Protein AF-A0A957L1N9-F1 (afdb_monomer_lite)

Sequence (259 aa):
LPPRDGYGEALKAVKEQLRRIPNSGIGYGLNRYLGDKQAESEPDILFNYLGQFERTLPQSNLFQLDRPLQAGYGHENGRTHALEINAYVLGGALQLEWLFNPDQLPVEQIARLADRFQAELVGLIDHCLQKEGREFTPSDFDLAGLSETEFARVAALLGPAGLANTSDIYPLTPTQAGILYHTLRTPDSEIYFEQISCAFSGDLQLDKLKLAWQRLADRHPLLRTRFLWSQLETPLQIVQRALDFPWEELDWRDRPVTE

Foldseek 3Di:
DPPPPDLVVVVLVVVVVQLVQPPSVPVVCCCPPVHPDPDDDDAQEAEEEPEECVVPDDDDPVDDDPDPDDDDDDPPDDDPHQWYWYWYDDPNDIDIDIDHDCVVPPPVVVVVVVVVVVVVVVSSVVVVVPDPDDDDAVSQAVQQVDDRVQVVVVCVVLDPVRVVQFNYKHFDDPVRVVVVVVCVVCVVDCVVPDDDDDDDDDDDPVVVVLVVVQVVCQVDQVQQWDWDDPPHPTIMITRTNHDNRDDDDDDCPPPDPDD

Structure (mmCIF, N/CA/C/O backbone):
data_AF-A0A957L1N9-F1
#
_entry.id   AF-A0A957L1N9-F1
#
loop_
_atom_site.group_PDB
_atom_site.id
_atom_site.type_symbol
_atom_site.label_atom_id
_atom_site.label_alt_id
_atom_site.label_comp_id
_atom_site.label_asym_id
_atom_site.label_entity_id
_atom_site.label_seq_id
_atom_site.pdbx_PDB_ins_code
_atom_site.Cartn_x
_atom_site.Cartn_y
_atom_site.Cartn_z
_atom_site.occupancy
_atom_site.B_iso_or_equiv
_atom_site.auth_seq_id
_atom_site.auth_comp_id
_atom_site.auth_asym_id
_atom_site.auth_atom_id
_atom_site.pdbx_PDB_model_num
ATOM 1 N N . LEU A 1 1 ? -11.537 11.218 13.914 1.00 41.44 1 LEU A N 1
ATOM 2 C CA . LEU A 1 1 ? -11.449 11.800 12.557 1.00 41.44 1 LEU A CA 1
ATOM 3 C C . LEU A 1 1 ? -12.867 11.966 12.010 1.00 41.44 1 LEU A C 1
ATOM 5 O O . LEU A 1 1 ? -13.478 10.955 11.698 1.00 41.44 1 LEU A O 1
ATOM 9 N N . PRO A 1 2 ? -13.450 13.176 11.972 1.00 40.19 2 PRO A N 1
ATOM 10 C CA . PRO A 1 2 ? -14.573 13.446 11.079 1.00 40.19 2 PRO A CA 1
ATOM 11 C C . PRO A 1 2 ? -14.053 13.591 9.633 1.00 40.19 2 PRO A C 1
ATOM 13 O O . PRO A 1 2 ? -12.891 13.971 9.460 1.00 40.19 2 PRO A O 1
ATOM 16 N N . PRO A 1 3 ? -14.874 13.338 8.599 1.00 48.53 3 PRO A N 1
ATOM 17 C CA . PRO A 1 3 ? -14.486 13.514 7.204 1.00 48.53 3 PRO A CA 1
ATOM 18 C C . PRO A 1 3 ? -14.488 15.013 6.876 1.00 48.53 3 PRO A C 1
ATOM 20 O O . PRO A 1 3 ? -15.438 15.527 6.297 1.00 48.53 3 PRO A O 1
ATOM 23 N N . ARG A 1 4 ? -13.457 15.759 7.290 1.00 55.41 4 ARG A N 1
ATOM 24 C CA . ARG A 1 4 ? -13.268 17.132 6.782 1.00 55.41 4 ARG A CA 1
ATOM 25 C C . ARG A 1 4 ? -12.791 17.132 5.327 1.00 55.41 4 ARG A C 1
ATOM 27 O O . ARG A 1 4 ? -13.132 18.054 4.598 1.00 55.41 4 ARG A O 1
ATOM 34 N N . ASP A 1 5 ? -12.148 16.042 4.904 1.00 65.25 5 ASP A N 1
ATOM 35 C CA . ASP A 1 5 ? -11.514 15.904 3.587 1.00 65.25 5 ASP A CA 1
ATOM 36 C C . ASP A 1 5 ? -12.120 14.763 2.728 1.00 65.25 5 ASP A C 1
ATOM 38 O O . ASP A 1 5 ? -11.608 14.429 1.663 1.00 65.25 5 ASP A O 1
ATOM 42 N N . GLY A 1 6 ? -13.239 14.162 3.167 1.00 86.75 6 GLY A N 1
ATOM 43 C CA . GLY A 1 6 ? -13.940 13.069 2.467 1.00 86.75 6 GLY A CA 1
ATOM 44 C C . GLY A 1 6 ? -13.428 11.650 2.780 1.00 86.75 6 GLY A C 1
ATOM 45 O O . GLY A 1 6 ? -12.391 11.467 3.420 1.00 86.75 6 GLY A O 1
ATOM 46 N N . TYR A 1 7 ? -14.172 10.620 2.346 1.00 90.44 7 TYR A N 1
ATOM 47 C CA . TYR A 1 7 ? -13.860 9.209 2.648 1.00 90.44 7 TYR A CA 1
ATOM 48 C C . TYR A 1 7 ? -12.495 8.757 2.112 1.00 90.44 7 TYR A C 1
ATOM 50 O O . TYR A 1 7 ? -11.777 8.038 2.804 1.00 90.44 7 TYR A O 1
ATOM 58 N N . GLY A 1 8 ? -12.111 9.206 0.914 1.00 90.44 8 GLY A N 1
ATOM 59 C CA . GLY A 1 8 ? -10.845 8.823 0.285 1.00 90.44 8 GLY A CA 1
ATOM 60 C C . GLY A 1 8 ? -9.616 9.286 1.070 1.00 90.44 8 GLY A C 1
ATOM 61 O O . GLY A 1 8 ? -8.715 8.489 1.326 1.00 90.44 8 GLY A O 1
ATOM 62 N N . GLU A 1 9 ? -9.586 10.548 1.503 1.00 88.62 9 GLU A N 1
ATOM 63 C CA . GLU A 1 9 ? -8.479 11.072 2.314 1.00 88.62 9 GLU A CA 1
ATOM 64 C C . GLU A 1 9 ? -8.440 10.431 3.701 1.00 88.62 9 GLU A C 1
ATOM 66 O O . GLU A 1 9 ? -7.372 10.041 4.170 1.00 88.62 9 GLU A O 1
ATOM 71 N N . ALA A 1 10 ? -9.602 10.224 4.331 1.00 90.62 10 ALA A N 1
ATOM 72 C CA . ALA A 1 10 ? -9.674 9.555 5.626 1.00 90.62 10 ALA A CA 1
ATOM 73 C C . ALA A 1 10 ? -9.127 8.116 5.559 1.00 90.62 10 ALA A C 1
ATOM 75 O O . ALA A 1 10 ? -8.360 7.704 6.430 1.00 90.62 10 ALA A O 1
ATOM 76 N N . LEU A 1 11 ? -9.471 7.369 4.505 1.00 91.75 11 LEU A N 1
ATOM 77 C CA . LEU A 1 11 ? -8.960 6.018 4.267 1.00 91.75 11 LEU A CA 1
ATOM 78 C C . LEU A 1 11 ? -7.444 5.996 4.084 1.00 91.75 11 LEU A C 1
ATOM 80 O O . LEU A 1 11 ? -6.770 5.174 4.705 1.00 91.75 11 LEU A O 1
ATOM 84 N N . LYS A 1 12 ? -6.899 6.904 3.266 1.00 91.38 12 LYS A N 1
ATOM 85 C CA . LYS A 1 12 ? -5.450 7.016 3.056 1.00 91.38 12 LYS A CA 1
ATOM 86 C C . LYS A 1 12 ? -4.732 7.377 4.354 1.00 91.38 12 LYS A C 1
ATOM 88 O O . LYS A 1 12 ? -3.777 6.697 4.717 1.00 91.38 12 LYS A O 1
ATOM 93 N N . ALA A 1 13 ? -5.235 8.360 5.098 1.00 90.75 13 ALA A N 1
ATOM 94 C CA . ALA A 1 13 ? -4.653 8.774 6.371 1.00 90.75 13 ALA A CA 1
ATOM 95 C C . ALA A 1 13 ? -4.641 7.635 7.406 1.00 90.75 13 ALA A C 1
ATOM 97 O O . ALA A 1 13 ? -3.612 7.386 8.033 1.00 90.75 13 ALA A O 1
ATOM 98 N N . VAL A 1 14 ? -5.750 6.898 7.556 1.00 93.00 14 VAL A N 1
ATOM 99 C CA . VAL A 1 14 ? -5.826 5.753 8.483 1.00 93.00 14 VAL A CA 1
ATOM 100 C C . VAL A 1 14 ? -4.930 4.600 8.020 1.00 93.00 14 VAL A C 1
ATOM 102 O O . VAL A 1 14 ? -4.236 4.006 8.846 1.00 93.00 14 VAL A O 1
ATOM 105 N N . LYS A 1 15 ? -4.884 4.303 6.711 1.00 93.12 15 LYS A N 1
ATOM 106 C CA . LYS A 1 15 ? -3.959 3.311 6.135 1.00 93.12 15 LYS A CA 1
ATOM 107 C C . LYS A 1 15 ? -2.513 3.656 6.494 1.00 93.12 15 LYS A C 1
ATOM 109 O O . LYS A 1 15 ? -1.817 2.808 7.047 1.00 93.12 15 LYS A O 1
ATOM 114 N N . GLU A 1 16 ? -2.079 4.886 6.229 1.00 93.25 16 GLU A N 1
ATOM 115 C CA . GLU A 1 16 ? -0.718 5.345 6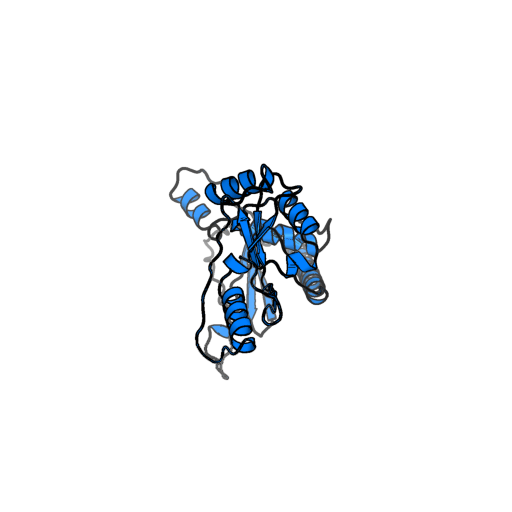.528 1.00 93.25 16 GLU A CA 1
ATOM 116 C C . GLU A 1 16 ? -0.426 5.335 8.032 1.00 93.25 16 GLU A C 1
ATOM 118 O O . GLU A 1 16 ? 0.627 4.858 8.452 1.00 93.25 16 GLU A O 1
ATOM 123 N N . GLN A 1 17 ? -1.371 5.780 8.866 1.00 92.19 17 GLN A N 1
ATOM 124 C CA . GLN A 1 17 ? -1.224 5.737 10.321 1.00 92.19 17 GLN A CA 1
ATOM 125 C C . GLN A 1 17 ? -0.973 4.309 10.821 1.00 92.19 17 GLN A C 1
ATOM 127 O O . GLN A 1 17 ? -0.066 4.100 11.624 1.00 92.19 17 GLN A O 1
ATOM 132 N N . LEU A 1 18 ? -1.748 3.329 10.345 1.00 92.88 18 LEU A N 1
ATOM 133 C CA . LEU A 1 18 ? -1.589 1.932 10.750 1.00 92.88 18 LEU A CA 1
ATOM 134 C C . LEU A 1 18 ? -0.301 1.310 10.197 1.00 92.88 18 LEU A C 1
ATOM 136 O O . LEU A 1 18 ? 0.350 0.542 10.901 1.00 92.88 18 LEU A O 1
ATOM 140 N N . ARG A 1 19 ? 0.098 1.651 8.965 1.00 91.88 19 ARG A N 1
ATOM 141 C CA . ARG A 1 19 ? 1.319 1.126 8.327 1.00 91.88 19 ARG A CA 1
ATOM 142 C C . ARG A 1 19 ? 2.607 1.648 8.958 1.00 91.88 19 ARG A C 1
ATOM 144 O O . ARG A 1 19 ? 3.593 0.920 8.982 1.00 91.88 19 ARG A O 1
ATOM 151 N N . ARG A 1 20 ? 2.590 2.848 9.550 1.00 89.56 20 ARG A N 1
ATOM 152 C CA . ARG A 1 20 ? 3.718 3.376 10.344 1.00 89.56 20 ARG A CA 1
ATOM 153 C C . ARG A 1 20 ? 3.990 2.576 11.618 1.00 89.56 20 ARG A C 1
ATOM 155 O O . ARG A 1 20 ? 5.079 2.694 12.175 1.00 89.56 20 ARG A O 1
ATOM 162 N N . ILE A 1 21 ? 3.021 1.801 12.112 1.00 90.94 21 ILE A N 1
ATOM 163 C CA . ILE A 1 21 ? 3.188 1.019 13.338 1.00 90.94 21 ILE A CA 1
ATOM 164 C C . ILE A 1 21 ? 4.003 -0.245 13.015 1.00 90.94 21 ILE A C 1
ATOM 166 O O . ILE A 1 21 ? 3.521 -1.125 12.296 1.00 90.94 21 ILE A O 1
ATOM 170 N N . PRO A 1 22 ? 5.216 -0.400 13.576 1.00 89.25 22 PRO A N 1
ATOM 171 C CA . PRO A 1 22 ? 6.057 -1.550 13.282 1.00 89.25 22 PRO A CA 1
ATOM 172 C C . PRO A 1 22 ? 5.450 -2.830 13.861 1.00 89.25 22 PRO A C 1
ATOM 174 O O . PRO A 1 22 ? 4.967 -2.852 14.998 1.00 89.25 22 PRO A O 1
ATOM 177 N N . ASN A 1 23 ? 5.518 -3.919 13.091 1.00 89.56 23 ASN A N 1
ATOM 178 C CA . ASN A 1 23 ? 5.126 -5.266 13.520 1.00 89.56 23 ASN A CA 1
ATOM 179 C C . ASN A 1 23 ? 3.724 -5.334 14.163 1.00 89.56 23 ASN A C 1
ATOM 181 O O . ASN A 1 23 ? 3.527 -6.032 15.157 1.00 89.56 23 ASN A O 1
ATOM 185 N N . SER A 1 24 ? 2.754 -4.581 13.633 1.00 88.81 24 SER A N 1
ATOM 186 C CA . SER A 1 24 ? 1.376 -4.514 14.157 1.00 88.81 24 SER A CA 1
ATOM 187 C C . SER A 1 24 ? 1.278 -4.117 15.640 1.00 88.81 24 SER A C 1
ATOM 189 O O . SER A 1 24 ? 0.329 -4.482 16.325 1.00 88.81 24 SER A O 1
ATOM 191 N N . GLY A 1 25 ? 2.268 -3.385 16.161 1.00 90.94 25 GLY A N 1
ATOM 192 C CA . GLY A 1 25 ? 2.220 -2.806 17.505 1.00 90.94 25 GLY A CA 1
ATOM 193 C C . GLY A 1 25 ? 2.624 -3.744 18.645 1.00 90.94 25 GLY A C 1
ATOM 194 O O . GLY A 1 25 ? 2.616 -3.310 19.795 1.00 90.94 25 GLY A O 1
ATOM 195 N N . ILE A 1 26 ? 3.059 -4.982 18.366 1.00 90.75 26 ILE A N 1
ATOM 196 C CA . ILE A 1 26 ? 3.466 -5.955 19.405 1.00 90.75 26 ILE A CA 1
ATOM 197 C C . ILE A 1 26 ? 4.550 -5.409 20.354 1.00 90.75 26 ILE A C 1
ATOM 199 O O . ILE A 1 26 ? 4.584 -5.735 21.540 1.00 90.75 26 ILE A O 1
ATOM 203 N N . GLY A 1 27 ? 5.408 -4.514 19.854 1.00 89.31 27 GLY A N 1
ATOM 204 C CA . GLY A 1 27 ? 6.455 -3.865 20.640 1.00 89.31 27 GLY A CA 1
ATOM 205 C C . GLY A 1 27 ? 5.939 -2.940 21.747 1.00 89.31 27 GLY A C 1
ATOM 206 O O . GLY A 1 27 ? 6.678 -2.684 22.693 1.00 89.31 27 GLY A O 1
ATOM 207 N N . TYR A 1 28 ? 4.699 -2.442 21.672 1.00 88.38 28 TYR A N 1
ATOM 208 C CA . TYR A 1 28 ? 4.143 -1.571 22.713 1.00 88.38 28 TYR A CA 1
ATOM 209 C C . TYR A 1 28 ? 3.997 -2.320 24.042 1.00 88.38 28 TYR A C 1
ATOM 211 O O . TYR A 1 28 ? 4.538 -1.880 25.054 1.00 88.38 28 TYR A O 1
ATOM 219 N N . GLY A 1 29 ? 3.341 -3.487 24.028 1.00 86.62 29 GLY A N 1
ATOM 220 C CA . GLY A 1 29 ? 3.166 -4.311 25.227 1.00 86.62 29 GLY A CA 1
ATOM 221 C C . GLY A 1 29 ? 4.504 -4.762 25.816 1.00 86.62 29 GLY A C 1
ATOM 222 O O . GLY A 1 29 ? 4.714 -4.653 27.020 1.00 86.62 29 GLY A O 1
ATOM 223 N N . LEU A 1 30 ? 5.448 -5.177 24.964 1.00 88.62 30 LEU A N 1
ATOM 224 C CA . LEU A 1 30 ? 6.797 -5.547 25.406 1.00 88.62 30 LEU A CA 1
ATOM 225 C C . LEU A 1 30 ? 7.503 -4.382 26.114 1.00 88.62 30 LEU A C 1
ATOM 227 O O . LEU A 1 30 ? 8.030 -4.569 27.202 1.00 88.62 30 LEU A O 1
ATOM 231 N N . ASN A 1 31 ? 7.468 -3.172 25.548 1.00 87.50 31 ASN A N 1
ATOM 232 C CA . ASN A 1 31 ? 8.090 -2.003 26.178 1.00 87.50 31 ASN A CA 1
ATOM 233 C C . ASN A 1 31 ? 7.391 -1.579 27.474 1.00 87.50 31 ASN A C 1
ATOM 235 O O . ASN A 1 31 ? 8.070 -1.167 28.407 1.00 87.50 31 ASN A O 1
ATOM 239 N N . ARG A 1 32 ? 6.057 -1.665 27.524 1.00 84.69 32 ARG A N 1
ATOM 240 C CA . ARG A 1 32 ? 5.252 -1.269 28.688 1.00 84.69 32 ARG A CA 1
ATOM 241 C C . ARG A 1 32 ? 5.436 -2.212 29.877 1.00 84.69 32 ARG A C 1
ATOM 243 O O . ARG A 1 32 ? 5.458 -1.748 31.010 1.00 84.69 32 ARG A O 1
ATOM 250 N N . TYR A 1 33 ? 5.495 -3.521 29.628 1.00 85.75 33 TYR A N 1
ATOM 251 C CA . TYR A 1 33 ? 5.486 -4.527 30.697 1.00 85.75 33 TYR A CA 1
ATOM 252 C C . TYR A 1 33 ? 6.859 -5.139 30.987 1.00 85.75 33 TYR A C 1
ATOM 254 O O . TYR A 1 33 ? 7.074 -5.617 32.097 1.00 85.75 33 TYR A O 1
ATOM 262 N N . LEU A 1 34 ? 7.774 -5.153 30.012 1.00 89.19 34 LEU A N 1
ATOM 263 C CA . LEU A 1 34 ? 9.118 -5.731 30.153 1.00 89.19 34 LEU A CA 1
ATOM 264 C C . LEU A 1 34 ? 10.244 -4.701 29.980 1.00 89.19 34 LEU A C 1
ATOM 266 O O . LEU A 1 34 ? 11.407 -5.053 30.160 1.00 89.19 34 LEU A O 1
ATOM 270 N N . GLY A 1 35 ? 9.924 -3.464 29.591 1.00 85.69 35 GLY A N 1
ATOM 271 C CA . GLY A 1 35 ? 10.889 -2.378 29.426 1.00 85.69 35 GLY A CA 1
ATOM 272 C C . GLY A 1 35 ? 10.754 -1.293 30.496 1.00 85.69 35 GLY A C 1
ATOM 273 O O . GLY A 1 35 ? 9.854 -1.321 31.328 1.00 85.69 35 GLY A O 1
ATOM 274 N N . ASP A 1 36 ? 11.635 -0.293 30.425 1.00 80.75 36 ASP A N 1
ATOM 275 C CA . ASP A 1 36 ? 11.686 0.828 31.379 1.00 80.75 36 ASP A CA 1
ATOM 276 C C . ASP A 1 36 ? 10.741 1.990 31.019 1.00 80.75 36 ASP A C 1
ATOM 278 O O . ASP A 1 36 ? 10.765 3.051 31.649 1.00 80.75 36 ASP A O 1
ATOM 282 N N . LYS A 1 37 ? 9.924 1.845 29.967 1.00 74.31 37 LYS A N 1
ATOM 283 C CA . LYS A 1 37 ? 9.031 2.919 29.525 1.00 74.31 37 LYS A CA 1
ATOM 284 C C . LYS A 1 37 ? 7.755 2.920 30.350 1.00 74.31 37 LYS A C 1
ATOM 286 O O . LYS A 1 37 ? 6.951 1.994 30.282 1.00 74.31 37 LYS A O 1
ATOM 291 N N . GLN A 1 38 ? 7.541 4.021 31.063 1.00 68.56 38 GLN A N 1
ATOM 292 C CA . GLN A 1 38 ? 6.277 4.276 31.731 1.00 68.56 38 GLN A CA 1
ATOM 293 C C . GLN A 1 38 ? 5.165 4.414 30.695 1.00 68.56 38 GLN A C 1
ATOM 295 O O . GLN A 1 38 ? 5.327 5.049 29.651 1.00 68.56 38 GLN A O 1
ATOM 300 N N . ALA A 1 39 ? 4.045 3.772 30.979 1.00 65.88 39 ALA A N 1
ATOM 301 C CA . ALA A 1 39 ? 2.934 3.742 30.063 1.00 65.88 39 ALA A CA 1
ATOM 302 C C . ALA A 1 39 ? 2.220 5.097 30.016 1.00 65.88 39 ALA A C 1
ATOM 304 O O . ALA A 1 39 ? 1.805 5.622 31.048 1.00 65.88 39 ALA A O 1
ATOM 305 N N . GLU A 1 40 ? 2.040 5.631 28.811 1.00 68.31 40 GLU A N 1
ATOM 306 C CA . GLU A 1 40 ? 1.059 6.686 28.570 1.00 68.31 40 GLU A CA 1
ATOM 307 C C . GLU A 1 40 ? -0.352 6.122 28.825 1.00 68.31 40 GLU A C 1
ATOM 309 O O . GLU A 1 40 ? -0.569 4.913 28.688 1.00 68.31 40 GLU A O 1
ATOM 314 N N . SER A 1 41 ? -1.261 6.994 29.277 1.00 75.12 41 SER A N 1
ATOM 315 C CA . SER A 1 41 ? -2.643 6.706 29.703 1.00 75.12 41 SER A CA 1
ATOM 316 C C . SER A 1 41 ? -3.309 5.545 28.963 1.00 75.12 41 SER A C 1
ATOM 318 O O . SER A 1 41 ? -3.172 5.408 27.747 1.00 75.12 41 SER A O 1
ATOM 320 N N . GLU A 1 42 ? -4.093 4.742 29.681 1.00 80.06 42 GLU A N 1
ATOM 321 C CA . GLU A 1 42 ? -4.899 3.703 29.041 1.00 80.06 42 GLU A CA 1
ATOM 322 C C . GLU A 1 42 ? -5.990 4.339 28.162 1.00 80.06 42 GLU A C 1
ATOM 324 O O . GLU A 1 42 ? -6.568 5.357 28.555 1.00 80.06 42 GLU A O 1
ATOM 329 N N . PRO A 1 43 ? -6.229 3.806 26.951 1.00 89.81 43 PRO A N 1
ATOM 330 C CA . PRO A 1 43 ? -7.286 4.300 26.082 1.00 89.81 43 PRO A CA 1
ATOM 331 C C . PRO A 1 43 ? -8.661 3.928 26.648 1.00 89.81 43 PRO A C 1
ATOM 333 O O . PRO A 1 43 ? -8.873 2.806 27.092 1.00 89.81 43 PRO A O 1
ATOM 336 N N . ASP A 1 44 ? -9.632 4.834 26.548 1.00 92.06 44 ASP A N 1
ATOM 337 C CA . ASP A 1 44 ? -11.002 4.574 27.022 1.00 92.06 44 ASP A CA 1
ATOM 338 C C . ASP A 1 44 ? -11.789 3.604 26.121 1.00 92.06 44 ASP A C 1
ATOM 340 O O . ASP A 1 44 ? -12.828 3.075 26.528 1.00 92.06 44 ASP A O 1
ATOM 344 N N . ILE A 1 45 ? -11.317 3.392 24.886 1.00 93.69 45 ILE A N 1
ATOM 345 C CA . ILE A 1 45 ? -11.994 2.601 23.855 1.00 93.69 45 ILE A CA 1
ATOM 346 C C . ILE A 1 45 ? -11.105 1.439 23.415 1.00 93.69 45 ILE A C 1
ATOM 348 O O . ILE A 1 45 ? -9.993 1.650 22.928 1.00 93.69 45 ILE A O 1
ATOM 352 N N . LEU A 1 46 ? -11.642 0.223 23.501 1.00 93.19 46 LEU A N 1
ATOM 353 C CA . LEU A 1 46 ? -11.065 -0.979 22.905 1.00 93.19 46 LEU A CA 1
ATOM 354 C C . LEU A 1 46 ? -11.812 -1.321 21.614 1.00 93.19 46 LEU A C 1
ATOM 356 O O . LEU A 1 46 ? -13.033 -1.454 21.623 1.00 93.19 46 LEU A O 1
ATOM 360 N N . PHE A 1 47 ? -11.085 -1.510 20.514 1.00 95.12 47 PHE A N 1
ATOM 361 C CA . PHE A 1 47 ? -11.643 -2.013 19.258 1.00 95.12 47 PHE A CA 1
ATOM 362 C C . PHE A 1 47 ? -10.956 -3.319 18.875 1.00 95.12 47 PHE A C 1
ATOM 364 O O . PHE A 1 47 ? -9.726 -3.383 18.838 1.00 95.12 47 PHE A O 1
ATOM 371 N N . ASN A 1 48 ? -11.739 -4.345 18.556 1.00 93.56 48 ASN A N 1
ATOM 372 C CA . ASN A 1 48 ? -11.215 -5.649 18.182 1.00 93.56 48 ASN A CA 1
ATOM 373 C C . ASN A 1 48 ? -12.002 -6.245 17.011 1.00 93.56 48 ASN A C 1
ATOM 375 O O . ASN A 1 48 ? -13.217 -6.409 17.091 1.00 93.56 48 ASN A O 1
ATOM 379 N N . TYR A 1 49 ? -11.305 -6.601 15.930 1.00 94.00 49 TYR A N 1
ATOM 380 C CA . TYR A 1 49 ? -11.891 -7.301 14.789 1.00 94.00 49 TYR A CA 1
ATO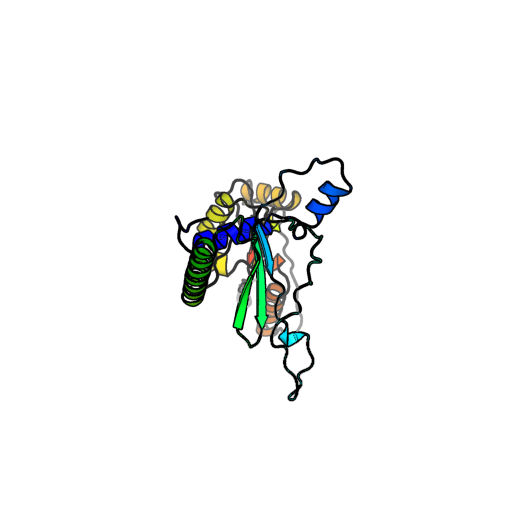M 381 C C . TYR A 1 49 ? -11.445 -8.764 14.788 1.00 94.00 49 TYR A C 1
ATOM 383 O O . TYR A 1 49 ? -10.294 -9.077 14.489 1.00 94.00 49 TYR A O 1
ATOM 391 N N . LEU A 1 50 ? -12.377 -9.663 15.103 1.00 90.19 50 LEU A N 1
ATOM 392 C CA . LEU A 1 50 ? -12.133 -11.098 15.287 1.00 90.19 50 LEU A CA 1
ATOM 393 C C . LEU A 1 50 ? -12.102 -11.886 13.968 1.00 90.19 50 LEU A C 1
ATOM 395 O O . LEU A 1 50 ? -11.785 -13.074 13.957 1.00 90.19 50 LEU A O 1
ATOM 399 N N . GLY A 1 51 ? -12.425 -11.241 12.846 1.00 88.81 51 GLY A N 1
ATOM 400 C CA . GLY A 1 51 ? -12.452 -11.879 11.533 1.00 88.81 51 GLY A CA 1
ATOM 401 C C . GLY A 1 51 ? -13.762 -12.611 11.229 1.00 88.81 51 GLY A C 1
ATOM 402 O O . GLY A 1 51 ? -14.840 -12.217 11.675 1.00 88.81 51 GLY A O 1
ATOM 403 N N . GLN A 1 52 ? -13.671 -13.651 10.394 1.00 89.00 52 GLN A N 1
ATOM 404 C CA . GLN A 1 52 ? -14.819 -14.393 9.857 1.00 89.00 52 GLN A CA 1
ATOM 405 C C . GLN A 1 52 ? -14.887 -15.794 10.480 1.00 89.00 52 GLN A C 1
ATOM 407 O O . GLN A 1 52 ? -14.004 -16.617 10.234 1.00 89.00 52 GLN A O 1
ATOM 412 N N . PHE A 1 53 ? -15.938 -16.081 11.254 1.00 76.56 53 PHE A N 1
ATOM 413 C CA . PHE A 1 53 ? -16.065 -17.341 12.008 1.00 76.56 53 PHE A CA 1
ATOM 414 C C . PHE A 1 53 ? -16.523 -18.535 11.159 1.00 76.56 53 PHE A C 1
ATOM 416 O O . PHE A 1 53 ? -16.270 -19.688 11.494 1.00 76.56 53 PHE A O 1
ATOM 423 N N . GLU A 1 54 ? -17.170 -18.290 10.025 1.00 70.50 54 GLU A N 1
ATOM 424 C CA . GLU A 1 54 ? -17.706 -19.357 9.166 1.00 70.50 54 GLU A CA 1
ATOM 425 C C . GLU A 1 54 ? -16.611 -20.179 8.481 1.00 70.50 54 GLU A C 1
ATOM 427 O O . GLU A 1 54 ? -16.829 -21.331 8.122 1.00 70.50 54 GLU A O 1
ATOM 432 N N . ARG A 1 55 ? -15.419 -19.597 8.303 1.00 65.31 55 ARG A N 1
ATOM 433 C CA . ARG A 1 55 ? -14.279 -20.283 7.680 1.00 65.31 55 ARG A CA 1
ATOM 434 C C . ARG A 1 55 ? -13.586 -21.262 8.623 1.00 65.31 55 ARG A C 1
ATOM 436 O O . ARG A 1 55 ? -12.810 -22.089 8.156 1.00 65.31 55 ARG A O 1
ATOM 443 N N . THR A 1 56 ? -13.817 -21.148 9.929 1.00 63.50 56 THR A N 1
ATOM 444 C CA . THR A 1 56 ? -13.100 -21.916 10.955 1.00 63.50 56 THR A CA 1
ATOM 445 C C . THR A 1 56 ? -13.935 -23.035 11.570 1.00 63.50 56 THR A C 1
ATOM 447 O O . THR A 1 56 ? -13.360 -23.948 12.160 1.00 63.50 56 THR A O 1
ATOM 450 N N . LEU A 1 57 ? -15.263 -23.013 11.416 1.00 66.19 57 LEU A N 1
ATOM 451 C CA . LEU A 1 57 ? -16.161 -24.018 11.987 1.00 66.19 57 LEU A CA 1
ATOM 452 C C . LEU A 1 57 ? -16.603 -25.065 10.945 1.00 66.19 57 LEU A C 1
ATOM 454 O O . LEU A 1 57 ? -16.903 -24.708 9.805 1.00 66.19 57 LEU A O 1
ATOM 458 N N . PRO A 1 58 ? -16.697 -26.357 11.317 1.00 64.50 58 PRO A N 1
ATOM 459 C CA . PRO A 1 58 ? -17.302 -27.377 10.465 1.00 64.50 58 PRO A CA 1
ATOM 460 C C . PRO A 1 58 ? -18.763 -27.027 10.157 1.00 64.50 58 PRO A C 1
ATOM 462 O O . PRO A 1 58 ? -19.539 -26.750 11.072 1.00 64.50 58 PRO A O 1
ATOM 465 N N . GLN A 1 59 ? -19.157 -27.076 8.883 1.00 63.88 59 GLN A N 1
ATOM 466 C CA . GLN A 1 59 ? -20.555 -26.882 8.501 1.00 63.88 59 GLN A CA 1
ATOM 467 C C . GLN A 1 59 ? -21.400 -28.056 9.014 1.00 63.88 59 GLN A C 1
ATOM 469 O O . GLN A 1 59 ? -21.175 -29.208 8.642 1.00 63.88 59 GLN A O 1
ATOM 474 N N . SER A 1 60 ? -22.373 -27.762 9.875 1.00 70.31 60 SER A N 1
ATOM 475 C CA . SER A 1 60 ? -23.384 -28.709 10.340 1.00 70.31 60 SER A CA 1
ATOM 476 C C . SER A 1 60 ? -24.760 -28.216 9.909 1.00 70.31 60 SER A C 1
ATOM 478 O O . SER A 1 60 ? -25.106 -27.063 10.135 1.00 70.31 60 SER A O 1
ATOM 480 N N . ASN A 1 61 ? -25.570 -29.102 9.329 1.00 70.31 61 ASN A N 1
ATOM 481 C CA . ASN A 1 61 ? -26.958 -28.790 8.965 1.00 70.31 61 ASN A CA 1
ATOM 482 C C . ASN A 1 61 ? -27.921 -28.869 10.164 1.00 70.31 61 ASN A C 1
ATOM 484 O O . ASN A 1 61 ? -29.096 -28.546 10.022 1.00 70.31 61 ASN A O 1
ATOM 488 N N . LEU A 1 62 ? -27.451 -29.350 11.321 1.00 79.00 62 LEU A N 1
ATOM 489 C CA . LEU A 1 62 ? -28.268 -29.542 12.527 1.00 79.00 62 LEU A CA 1
ATOM 490 C C . LEU A 1 62 ? -28.026 -28.465 13.587 1.00 79.00 62 LEU A C 1
ATOM 492 O O . LEU A 1 62 ? -28.908 -28.203 14.398 1.00 79.00 62 LEU A O 1
ATOM 496 N N . PHE A 1 63 ? -26.839 -27.856 13.590 1.00 73.94 63 PHE A N 1
ATOM 497 C CA . PHE A 1 63 ? -26.443 -26.855 14.574 1.00 73.94 63 PHE A CA 1
ATOM 498 C C . PHE A 1 63 ? -25.702 -25.721 13.881 1.00 73.94 63 PHE A C 1
ATOM 500 O O . PHE A 1 63 ? -24.749 -25.964 13.144 1.00 73.94 63 PHE A O 1
ATOM 507 N N . GLN A 1 64 ? -26.106 -24.492 14.176 1.00 70.94 64 GLN A N 1
ATOM 508 C CA . GLN A 1 64 ? -25.423 -23.286 13.736 1.00 70.94 64 GLN A CA 1
ATOM 509 C C . GLN A 1 64 ? -25.056 -22.447 14.956 1.00 70.94 64 GLN A C 1
ATOM 511 O O . GLN A 1 64 ? -25.766 -22.444 15.963 1.00 70.94 64 GLN A O 1
ATOM 516 N N . LEU A 1 65 ? -23.926 -21.751 14.868 1.00 72.44 65 LEU A N 1
ATOM 517 C CA . LEU A 1 65 ? -23.553 -20.763 15.865 1.00 72.44 65 LEU A CA 1
ATOM 518 C C . LEU A 1 65 ? -24.479 -19.547 15.725 1.00 72.44 65 LEU A C 1
ATOM 520 O O . LEU A 1 65 ? -24.468 -18.893 14.687 1.00 72.44 65 LEU A O 1
ATOM 524 N N . ASP A 1 66 ? -25.261 -19.259 16.763 1.00 71.81 66 ASP A N 1
ATOM 525 C CA . ASP A 1 66 ? -26.131 -18.074 16.829 1.00 71.81 66 ASP A CA 1
ATOM 526 C C . ASP A 1 66 ? -25.320 -16.793 17.101 1.00 71.81 66 ASP A C 1
ATOM 528 O O . ASP A 1 66 ? -25.550 -15.746 16.506 1.00 71.81 66 ASP A O 1
ATOM 532 N N . ARG A 1 67 ? -24.298 -16.899 17.960 1.00 67.44 67 ARG A N 1
ATOM 533 C CA . ARG A 1 67 ? -23.344 -15.829 18.288 1.00 67.44 67 ARG A CA 1
ATOM 534 C C . ARG A 1 67 ? -22.021 -16.409 18.801 1.00 67.44 67 ARG A C 1
ATOM 536 O O . ARG A 1 67 ? -22.043 -17.493 19.397 1.00 67.44 67 ARG A O 1
ATOM 543 N N . PRO A 1 68 ? -20.876 -15.727 18.619 1.00 66.75 68 PRO A N 1
ATOM 544 C CA . PRO A 1 68 ? -19.632 -16.102 19.284 1.00 66.75 68 PRO A CA 1
ATOM 545 C C . PRO A 1 68 ? -19.830 -16.142 20.802 1.00 66.75 68 PRO A C 1
ATOM 547 O O . PRO A 1 68 ? -20.581 -15.339 21.359 1.00 66.75 68 PRO A O 1
ATOM 550 N N . LEU A 1 69 ? -19.151 -17.066 21.489 1.00 64.69 69 LEU A N 1
ATOM 551 C CA . LEU A 1 69 ? -19.085 -17.006 22.946 1.00 64.69 69 LEU A CA 1
ATOM 552 C C . LEU A 1 69 ? -18.378 -15.703 23.333 1.00 64.69 69 LEU A C 1
ATOM 554 O O . LEU A 1 69 ? -17.176 -15.559 23.115 1.00 64.69 69 LEU A O 1
ATOM 558 N N . GLN A 1 70 ? -19.116 -14.772 23.932 1.00 62.12 70 GLN A N 1
ATOM 559 C CA . GLN A 1 70 ? -18.490 -13.704 24.697 1.00 62.12 70 GLN A CA 1
ATOM 560 C C . GLN A 1 70 ? -17.759 -14.345 25.876 1.00 62.12 70 GLN A C 1
ATOM 562 O O . GLN A 1 70 ? -18.298 -15.237 26.541 1.00 62.12 70 GLN A O 1
ATOM 567 N N . ALA A 1 71 ? -16.530 -13.906 26.144 1.00 57.44 71 ALA A N 1
ATOM 568 C CA . ALA A 1 71 ? -15.878 -14.253 27.395 1.00 57.44 71 ALA A CA 1
ATOM 569 C C . ALA A 1 71 ? -16.787 -13.769 28.534 1.00 57.44 71 ALA A C 1
ATOM 571 O O . ALA A 1 71 ? -17.070 -12.577 28.647 1.00 57.44 71 ALA A O 1
ATOM 572 N N . GLY A 1 72 ? -17.306 -14.697 29.339 1.00 55.50 72 GLY A N 1
ATOM 573 C CA . GLY A 1 72 ? -18.078 -14.336 30.518 1.00 55.50 72 GLY A CA 1
ATOM 574 C C . GLY A 1 72 ? -17.168 -13.578 31.475 1.00 55.50 72 GLY A C 1
ATOM 575 O O . GLY A 1 72 ? -16.216 -14.150 32.003 1.00 55.50 72 GLY A O 1
ATOM 576 N N . TYR A 1 73 ? -17.435 -12.294 31.690 1.00 65.06 73 TYR A N 1
ATOM 577 C CA . TYR A 1 73 ? -16.758 -11.547 32.739 1.00 65.06 73 TYR A CA 1
ATOM 578 C C . TYR A 1 73 ? -17.346 -11.999 34.077 1.00 65.06 73 TYR A C 1
ATOM 580 O O . TYR A 1 73 ? -18.560 -11.945 34.282 1.00 65.06 73 TYR A O 1
ATOM 588 N N . GLY A 1 74 ? -16.494 -12.484 34.984 1.00 66.38 74 GLY A N 1
ATOM 589 C CA . GLY A 1 74 ? -16.906 -12.705 36.368 1.00 66.38 74 GLY A CA 1
ATOM 590 C C . GLY A 1 74 ? -17.405 -11.392 36.969 1.00 66.38 74 GLY A C 1
ATOM 591 O O . GLY A 1 74 ? -16.884 -10.332 36.640 1.00 66.38 74 GLY A O 1
ATOM 592 N N . HIS A 1 75 ? -18.402 -11.453 37.852 1.00 62.06 75 HIS A N 1
ATOM 593 C CA . HIS A 1 75 ? -18.996 -10.261 38.471 1.00 62.06 75 HIS A CA 1
ATOM 594 C C . HIS A 1 75 ? -17.965 -9.379 39.207 1.00 62.06 75 HIS A C 1
ATOM 596 O O . HIS A 1 75 ? -18.145 -8.171 39.304 1.00 62.06 75 HIS A O 1
ATOM 602 N N . GLU A 1 76 ? -16.869 -9.980 39.683 1.00 69.94 76 GLU A N 1
ATOM 603 C CA . GLU A 1 76 ? -15.768 -9.296 40.376 1.00 69.94 76 GLU A CA 1
ATOM 604 C C . GLU A 1 76 ? -14.714 -8.694 39.429 1.00 69.94 76 GLU A C 1
ATOM 606 O O . GLU A 1 76 ? -13.858 -7.927 39.867 1.00 69.94 76 GLU A O 1
ATOM 611 N N . ASN A 1 77 ? -14.762 -9.006 38.128 1.00 71.81 77 ASN A N 1
ATOM 612 C CA . ASN A 1 77 ? -13.834 -8.435 37.160 1.00 71.81 77 ASN A CA 1
ATOM 613 C C . ASN A 1 77 ? -14.290 -7.021 36.784 1.00 71.81 77 ASN A C 1
ATOM 615 O O . ASN A 1 77 ? -15.305 -6.835 36.112 1.00 71.81 77 ASN A O 1
ATOM 619 N N . GLY A 1 78 ? -13.505 -6.020 37.182 1.00 70.19 78 GLY A N 1
ATOM 620 C CA . GLY A 1 78 ? -13.675 -4.654 36.696 1.00 70.19 78 GLY A CA 1
ATOM 621 C C . GLY A 1 78 ? -13.471 -4.572 35.180 1.00 70.19 78 GLY A C 1
ATOM 622 O O . GLY A 1 78 ? -12.610 -5.255 34.620 1.00 70.19 78 GLY A O 1
ATOM 623 N N . ARG A 1 79 ? -14.255 -3.722 34.507 1.00 75.69 79 ARG A N 1
ATOM 624 C CA . ARG A 1 79 ? -14.016 -3.386 33.096 1.00 75.69 79 ARG A CA 1
ATOM 625 C C . ARG A 1 79 ? -12.721 -2.584 32.987 1.00 75.69 79 ARG A C 1
ATOM 627 O O . ARG A 1 79 ? -12.509 -1.665 33.772 1.00 75.69 79 ARG A O 1
ATOM 634 N N . THR A 1 80 ? -11.883 -2.921 32.013 1.00 82.44 80 THR A N 1
ATOM 635 C CA . THR A 1 80 ? -10.617 -2.214 31.757 1.00 82.44 80 THR A CA 1
ATOM 636 C C . THR A 1 80 ? -10.808 -0.984 30.876 1.00 82.44 80 THR A C 1
ATOM 638 O O . THR A 1 80 ? -10.069 -0.021 31.017 1.00 82.44 80 THR A O 1
ATOM 641 N N . HIS A 1 81 ? -11.820 -0.994 30.004 1.00 88.88 81 HIS A N 1
ATOM 642 C CA . HIS A 1 81 ? -12.126 0.101 29.084 1.00 88.88 81 HIS A CA 1
ATOM 643 C C . HIS A 1 81 ? -13.574 0.566 29.286 1.00 88.88 81 HIS A C 1
ATOM 645 O O . HIS A 1 81 ? -14.470 -0.238 29.580 1.00 88.88 81 HIS A O 1
ATOM 651 N N . ALA A 1 82 ? -13.816 1.867 29.108 1.00 91.31 82 ALA A N 1
ATOM 652 C CA . ALA A 1 82 ? -15.152 2.449 29.227 1.00 91.31 82 ALA A CA 1
ATOM 653 C C . ALA A 1 82 ? -16.095 1.900 28.142 1.00 91.31 82 ALA A C 1
ATOM 655 O O . ALA A 1 82 ? -17.249 1.566 28.427 1.00 91.31 82 ALA A O 1
ATOM 656 N N . LEU A 1 83 ? -15.579 1.746 26.918 1.00 93.06 83 LEU A N 1
ATOM 657 C CA . LEU A 1 83 ? -16.294 1.192 25.773 1.00 93.06 83 LEU A CA 1
ATOM 658 C C . LEU A 1 83 ? -15.446 0.133 25.060 1.00 93.06 83 LEU A C 1
ATOM 660 O O . LEU A 1 83 ? -14.307 0.386 24.679 1.00 93.06 83 LEU A O 1
ATOM 664 N N . GLU A 1 84 ? -16.020 -1.041 24.822 1.00 92.94 84 GLU A N 1
ATOM 665 C CA . GLU A 1 84 ? -15.406 -2.095 24.013 1.00 92.94 84 GLU A CA 1
ATOM 666 C C . GLU A 1 84 ? -16.283 -2.368 22.788 1.00 92.94 84 GLU A C 1
ATOM 668 O O . GLU A 1 84 ? -17.500 -2.518 22.906 1.00 92.94 84 GLU A O 1
ATOM 673 N N . ILE A 1 85 ? -15.661 -2.426 21.612 1.00 94.31 85 ILE A N 1
ATOM 674 C CA . ILE A 1 85 ? -16.316 -2.688 20.332 1.00 94.31 85 ILE A CA 1
ATOM 675 C C . ILE A 1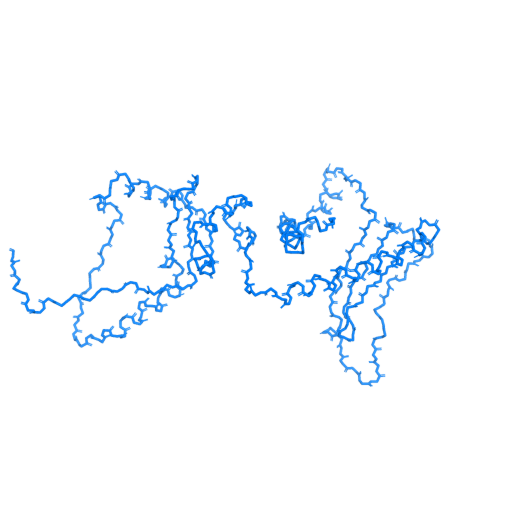 85 ? -15.681 -3.940 19.731 1.00 94.31 85 ILE A C 1
ATOM 677 O O . ILE A 1 85 ? -14.538 -3.905 19.267 1.00 94.31 85 ILE A O 1
ATOM 681 N N . ASN A 1 86 ? -16.426 -5.042 19.728 1.00 92.50 86 ASN A N 1
ATOM 682 C CA . ASN A 1 86 ? -16.018 -6.281 19.071 1.00 92.50 86 ASN A CA 1
ATOM 683 C C . ASN A 1 86 ? -16.731 -6.401 17.724 1.00 92.50 86 ASN A C 1
ATOM 685 O O . ASN A 1 86 ? -17.951 -6.289 17.655 1.00 92.50 86 ASN A O 1
ATOM 689 N N . ALA A 1 87 ? -15.978 -6.649 16.659 1.00 93.19 87 ALA A N 1
ATOM 690 C CA . ALA A 1 87 ? -16.496 -6.799 15.307 1.00 93.19 87 ALA A CA 1
ATOM 691 C C . ALA A 1 87 ? -16.151 -8.181 14.740 1.00 93.19 87 ALA A C 1
ATOM 693 O O . ALA A 1 87 ? -15.020 -8.655 14.875 1.00 93.19 87 ALA A O 1
ATOM 694 N N . TYR A 1 88 ? -17.109 -8.826 14.081 1.00 91.50 88 TYR A N 1
ATOM 695 C CA . TYR A 1 88 ? -16.922 -10.138 13.455 1.00 91.50 88 TYR A CA 1
ATOM 696 C C . TYR A 1 88 ? -17.920 -10.378 12.323 1.00 91.50 88 TYR A C 1
ATOM 698 O O . TYR A 1 88 ? -18.954 -9.722 12.252 1.00 91.50 88 TYR A O 1
ATOM 706 N N . VAL A 1 89 ? -17.625 -11.332 11.437 1.00 90.88 89 VAL A N 1
ATOM 707 C CA . VAL A 1 89 ? -18.557 -11.762 10.382 1.00 90.88 89 VAL A CA 1
ATOM 708 C C . VAL A 1 89 ? -19.148 -13.127 10.719 1.00 90.88 89 VAL A C 1
ATOM 710 O O . VAL A 1 89 ? -18.407 -14.093 10.942 1.00 90.88 89 VAL A O 1
ATOM 713 N N . LEU A 1 90 ? -20.481 -13.186 10.733 1.00 86.38 90 LEU A N 1
ATOM 714 C CA . LEU A 1 90 ? -21.293 -14.379 10.967 1.00 86.38 90 LEU A CA 1
ATOM 715 C C . LEU A 1 90 ? -22.577 -14.299 10.127 1.00 86.38 90 LEU A C 1
ATOM 717 O O . LEU A 1 90 ? -23.211 -13.248 10.054 1.00 86.38 90 LEU A O 1
ATOM 721 N N . GLY A 1 91 ? -22.962 -15.396 9.479 1.00 84.25 91 GLY A N 1
ATOM 722 C CA . GLY A 1 91 ? -24.087 -15.428 8.541 1.00 84.25 91 GLY A CA 1
ATOM 723 C C . GLY A 1 91 ? -23.856 -14.580 7.286 1.00 84.25 91 GLY A C 1
ATOM 724 O O . GLY A 1 91 ? -24.806 -14.006 6.763 1.00 84.25 91 GLY A O 1
ATOM 725 N N . GLY A 1 92 ? -22.604 -14.408 6.848 1.00 88.31 92 GLY A N 1
ATOM 726 C CA . GLY A 1 92 ? -22.237 -13.482 5.770 1.00 88.31 92 GLY A CA 1
ATOM 727 C C . GLY A 1 92 ? -22.450 -11.993 6.086 1.00 88.31 92 GLY A C 1
ATOM 728 O O . GLY A 1 92 ? -22.295 -11.160 5.194 1.00 88.31 92 GLY A O 1
ATOM 729 N N . ALA A 1 93 ? -22.780 -11.638 7.331 1.00 91.12 93 ALA A N 1
ATOM 730 C CA . ALA A 1 93 ? -23.032 -10.267 7.762 1.00 91.12 93 ALA A CA 1
ATOM 731 C C . ALA A 1 93 ? -22.015 -9.815 8.819 1.00 91.12 93 ALA A C 1
ATOM 733 O O . ALA A 1 93 ? -21.620 -10.589 9.694 1.00 91.12 93 ALA A O 1
ATOM 734 N N . LEU A 1 94 ? -21.595 -8.549 8.742 1.00 93.88 94 LEU A N 1
ATOM 735 C CA . LEU A 1 94 ? -20.776 -7.917 9.775 1.00 93.88 94 LEU A CA 1
ATOM 736 C C . LEU A 1 94 ? -21.649 -7.603 10.995 1.00 93.88 94 LEU A C 1
ATOM 738 O O . LEU A 1 94 ? -22.664 -6.923 10.874 1.00 93.88 94 LEU A O 1
ATOM 742 N N . GLN A 1 95 ? -21.214 -8.062 12.161 1.00 92.19 95 GLN A N 1
ATOM 743 C CA . GLN A 1 95 ? -21.820 -7.793 13.457 1.00 92.19 95 GLN A CA 1
ATOM 744 C C . GLN A 1 95 ? -20.867 -6.932 14.286 1.00 92.19 95 GLN A C 1
ATOM 746 O O . GLN A 1 95 ? -19.653 -7.158 14.274 1.00 92.19 95 GLN A O 1
ATOM 751 N N . LEU A 1 96 ? -21.420 -5.953 15.004 1.00 93.12 96 LEU A N 1
ATOM 752 C CA . LEU A 1 96 ? -20.692 -5.137 15.972 1.00 93.12 96 LEU A CA 1
ATOM 753 C C . LEU A 1 96 ? -21.374 -5.222 17.332 1.00 93.12 96 LEU A C 1
ATOM 755 O O . LEU A 1 96 ? -22.546 -4.879 17.475 1.00 93.12 96 LEU A O 1
ATOM 759 N N . GLU A 1 97 ? -20.614 -5.631 18.336 1.00 91.56 97 GLU A N 1
ATOM 760 C CA . GLU A 1 97 ? -21.048 -5.690 19.723 1.00 91.56 97 GLU A CA 1
ATOM 761 C C . GLU A 1 97 ? -20.432 -4.536 20.503 1.00 91.56 97 GLU A C 1
ATOM 763 O O . GLU A 1 97 ? -19.213 -4.366 20.520 1.00 91.56 97 GLU A O 1
ATOM 768 N N . TRP A 1 98 ? -21.290 -3.764 21.167 1.00 93.19 98 TRP A N 1
ATOM 769 C CA . TRP A 1 98 ? -20.918 -2.595 21.957 1.00 93.19 98 TRP A CA 1
ATOM 770 C C . TRP A 1 98 ? -21.087 -2.939 23.434 1.00 93.19 98 TRP A C 1
ATOM 772 O O . TRP A 1 98 ? -22.211 -3.056 23.922 1.00 93.19 98 TRP A O 1
ATOM 782 N N . LEU A 1 99 ? -19.977 -3.122 24.148 1.00 90.44 99 LEU A N 1
ATOM 783 C CA . LEU A 1 99 ? -19.976 -3.442 25.571 1.00 90.44 99 LEU A CA 1
ATOM 784 C C . LEU A 1 99 ? -19.569 -2.202 26.369 1.00 90.44 99 LEU A C 1
ATOM 786 O O . LEU A 1 99 ? -18.511 -1.616 26.139 1.00 90.44 99 LEU A O 1
ATOM 790 N N . PHE A 1 100 ? -20.405 -1.807 27.324 1.00 91.38 100 PHE A N 1
ATOM 791 C CA . PHE A 1 100 ? -20.209 -0.615 28.147 1.00 91.38 100 PHE A CA 1
ATOM 792 C C . PHE A 1 100 ? -20.961 -0.742 29.476 1.00 91.38 100 PHE A C 1
ATOM 794 O O . PHE A 1 100 ? -21.820 -1.611 29.632 1.00 91.38 100 PHE A O 1
ATOM 801 N N . ASN A 1 101 ? -20.638 0.128 30.436 1.00 89.44 101 ASN A N 1
ATOM 802 C CA . ASN A 1 101 ? -21.407 0.256 31.673 1.00 89.44 101 ASN A CA 1
ATOM 803 C C . ASN A 1 101 ? -22.516 1.318 31.497 1.00 89.44 101 ASN A C 1
ATOM 805 O O . ASN A 1 101 ? -22.174 2.492 31.327 1.00 89.44 101 ASN A O 1
ATOM 809 N N . PRO A 1 102 ? -23.814 0.957 31.569 1.00 89.38 102 PRO A N 1
ATOM 810 C CA . PRO A 1 102 ? -24.911 1.913 31.412 1.00 89.38 102 PRO A CA 1
ATOM 811 C C . PRO A 1 102 ? -24.964 2.986 32.512 1.00 89.38 102 PRO A C 1
ATOM 813 O O . PRO A 1 102 ? -25.503 4.063 32.265 1.00 89.38 102 PRO A O 1
ATOM 816 N N . ASP A 1 103 ? -24.370 2.739 33.686 1.00 89.25 103 ASP A N 1
ATOM 817 C CA . ASP A 1 103 ? -24.280 3.730 34.769 1.00 89.25 103 ASP A CA 1
ATOM 818 C C . ASP A 1 103 ? -23.269 4.847 34.457 1.00 89.25 103 ASP A C 1
ATOM 820 O O . ASP A 1 103 ? -23.336 5.934 35.030 1.00 89.25 103 ASP A O 1
ATOM 824 N N . GLN A 1 104 ? -22.319 4.585 33.553 1.00 88.81 104 GLN A N 1
ATOM 825 C CA . GLN A 1 104 ? -21.282 5.538 33.142 1.00 88.81 104 GLN A CA 1
ATOM 826 C C . GLN A 1 104 ? -21.556 6.132 31.757 1.00 88.81 104 GLN A C 1
ATOM 828 O O . GLN A 1 104 ? -21.267 7.303 31.517 1.00 88.81 104 GLN A O 1
ATOM 833 N N . LEU A 1 105 ? -22.114 5.333 30.844 1.00 92.62 105 LEU A N 1
ATOM 834 C CA . LEU A 1 105 ? -22.384 5.709 29.461 1.00 92.62 105 LEU A CA 1
ATOM 835 C C . LEU A 1 105 ? -23.871 5.492 29.146 1.00 92.62 105 LEU A C 1
ATOM 837 O O . LEU A 1 105 ? -24.316 4.346 29.067 1.00 92.62 105 LEU A O 1
ATOM 841 N N . PRO A 1 106 ? -24.654 6.566 28.926 1.00 95.81 106 PRO A N 1
ATOM 842 C CA . PRO A 1 106 ? -26.076 6.435 28.637 1.00 95.81 106 PRO A CA 1
ATOM 843 C C . PRO A 1 106 ? -26.325 5.619 27.367 1.00 95.81 106 PRO A C 1
ATOM 845 O O . PRO A 1 106 ? -25.773 5.918 26.305 1.00 95.81 106 PRO A O 1
ATOM 848 N N . VAL A 1 107 ? -27.226 4.639 27.456 1.00 95.81 107 VAL A N 1
ATOM 849 C CA . VAL A 1 107 ? -27.569 3.723 26.351 1.00 95.81 107 VAL A CA 1
ATOM 850 C C . VAL A 1 107 ? -27.955 4.480 25.078 1.00 95.81 107 VAL A C 1
ATOM 852 O O . VAL A 1 107 ? -27.519 4.121 23.990 1.00 95.81 107 VAL A O 1
ATOM 855 N N . GLU A 1 108 ? -28.702 5.580 25.200 1.00 96.88 108 GLU A N 1
ATOM 856 C CA . GLU A 1 108 ? -29.089 6.408 24.052 1.00 96.88 108 GLU A CA 1
ATOM 857 C C . GLU A 1 108 ? -27.896 7.049 23.329 1.00 96.88 108 GLU A C 1
ATOM 859 O O . GLU A 1 108 ? -27.944 7.262 22.118 1.00 96.88 108 GLU A O 1
ATOM 864 N N . GLN A 1 109 ? -26.828 7.393 24.056 1.00 95.75 109 GLN A N 1
ATOM 865 C CA . GLN A 1 109 ? -25.618 7.945 23.444 1.00 95.75 109 GLN A CA 1
ATOM 866 C C . GLN A 1 109 ? -24.875 6.868 22.658 1.00 95.75 109 GLN A C 1
ATOM 868 O O . GLN A 1 109 ? -24.441 7.135 21.538 1.00 95.75 109 GLN A O 1
ATOM 873 N N . ILE A 1 110 ? -24.781 5.655 23.211 1.00 96.75 110 ILE A N 1
ATOM 874 C CA . ILE A 1 110 ? -24.162 4.520 22.522 1.00 96.75 110 ILE A CA 1
ATOM 875 C C . ILE A 1 110 ? -24.983 4.104 21.301 1.00 96.75 110 ILE A C 1
ATOM 877 O O . ILE A 1 110 ? -24.403 3.885 20.244 1.00 96.75 110 ILE A O 1
ATOM 881 N N . ALA A 1 111 ? -26.315 4.095 21.394 1.00 96.56 111 ALA A N 1
ATOM 882 C CA . ALA A 1 111 ? -27.187 3.828 20.251 1.00 96.56 111 ALA A CA 1
ATOM 883 C C . ALA A 1 111 ? -26.957 4.841 19.116 1.00 96.56 111 ALA A C 1
ATOM 885 O O . ALA A 1 111 ? -26.688 4.446 17.985 1.00 96.56 111 ALA A O 1
ATOM 886 N N . ARG A 1 112 ? -26.927 6.148 19.425 1.00 97.25 112 ARG A N 1
ATOM 887 C CA . ARG A 1 112 ? -26.612 7.187 18.425 1.00 97.25 112 ARG A CA 1
ATOM 888 C C . ARG A 1 112 ? -25.217 7.027 17.817 1.00 97.25 112 ARG A C 1
ATOM 890 O O . ARG A 1 112 ? -25.028 7.318 16.637 1.00 97.25 112 ARG A O 1
ATOM 897 N N . LEU A 1 113 ? -24.232 6.609 18.615 1.00 96.38 113 LEU A N 1
ATOM 898 C CA . LEU A 1 113 ? -22.880 6.339 18.129 1.00 96.38 113 LEU A CA 1
ATOM 899 C C . LEU A 1 113 ? -22.857 5.126 17.190 1.00 96.38 113 LEU A C 1
ATOM 901 O O . LEU A 1 113 ? -22.216 5.202 16.145 1.00 96.38 113 LEU A O 1
ATOM 905 N N . ALA A 1 114 ? -23.574 4.054 17.530 1.00 96.81 114 ALA A N 1
ATOM 906 C CA . ALA A 1 114 ? -23.690 2.853 16.712 1.00 96.81 114 ALA A CA 1
ATOM 907 C C . ALA A 1 114 ? -24.392 3.138 15.375 1.00 96.81 114 ALA A C 1
ATOM 909 O O . ALA A 1 114 ? -23.856 2.779 14.326 1.00 96.81 114 ALA A O 1
ATOM 910 N N . ASP A 1 115 ? -25.512 3.870 15.392 1.00 97.00 115 ASP A N 1
ATOM 911 C CA . ASP A 1 115 ? -26.233 4.282 14.180 1.00 97.00 115 ASP A CA 1
ATOM 912 C C . ASP A 1 115 ? -25.335 5.115 13.259 1.00 97.00 115 ASP A C 1
ATOM 914 O O . ASP A 1 115 ? -25.264 4.893 12.047 1.00 97.00 115 ASP A O 1
ATOM 918 N N . ARG A 1 116 ? -24.589 6.064 13.839 1.00 96.56 116 ARG A N 1
ATOM 919 C CA . ARG A 1 116 ? -23.646 6.882 13.077 1.00 96.56 116 ARG A CA 1
ATOM 920 C C . ARG A 1 116 ? -22.486 6.054 12.537 1.00 96.56 116 ARG A C 1
ATOM 922 O O . ARG A 1 116 ? -22.109 6.243 11.388 1.00 96.56 116 ARG A O 1
ATOM 929 N N . PHE A 1 117 ? -21.923 5.148 13.333 1.00 95.69 117 PHE A N 1
ATOM 930 C CA . PHE A 1 117 ? -20.856 4.254 12.888 1.00 95.69 117 PHE A CA 1
ATOM 931 C C . PHE A 1 117 ? -21.311 3.423 11.685 1.00 95.69 117 PHE A C 1
ATOM 933 O O . PHE A 1 117 ? -20.591 3.342 10.692 1.00 95.69 117 PHE A O 1
ATOM 940 N N . GLN A 1 118 ? -22.520 2.859 11.743 1.00 95.94 118 GLN A N 1
ATOM 941 C CA . GLN A 1 118 ? -23.101 2.106 10.637 1.00 95.94 118 GLN A CA 1
ATOM 942 C C . GLN A 1 118 ? -23.274 2.980 9.390 1.00 95.94 118 GLN A C 1
ATOM 944 O O . GLN A 1 118 ? -22.861 2.569 8.307 1.00 95.94 118 GLN A O 1
ATOM 949 N N . ALA A 1 119 ? -23.842 4.181 9.529 1.00 95.56 119 ALA A N 1
ATOM 950 C CA . ALA A 1 119 ? -24.028 5.098 8.406 1.00 95.56 119 ALA A CA 1
ATOM 951 C C . ALA A 1 119 ? -22.693 5.478 7.739 1.00 95.56 119 ALA A C 1
ATOM 953 O O . ALA A 1 119 ? -22.582 5.438 6.515 1.00 95.56 119 ALA A O 1
ATOM 954 N N . GLU A 1 120 ? -21.663 5.789 8.532 1.00 95.12 120 GLU A N 1
ATOM 955 C CA . GLU A 1 120 ? -20.332 6.133 8.018 1.00 95.12 120 GLU A CA 1
ATOM 956 C C . GLU A 1 120 ? -19.627 4.930 7.378 1.00 95.12 120 GLU A C 1
ATOM 958 O O . GLU A 1 120 ? -18.940 5.084 6.370 1.00 95.12 120 GLU A O 1
ATOM 963 N N . LEU A 1 121 ? -19.811 3.722 7.923 1.00 95.38 121 LEU A N 1
ATOM 964 C CA . LEU A 1 121 ? -19.256 2.502 7.341 1.00 95.38 121 LEU A CA 1
ATOM 965 C C . LEU A 1 121 ? -19.893 2.189 5.983 1.00 95.38 121 LEU A C 1
ATOM 967 O O . LEU A 1 121 ? -19.175 1.865 5.041 1.00 95.38 121 LEU A O 1
ATOM 971 N N . VAL A 1 122 ? -21.219 2.312 5.870 1.00 95.75 122 VAL A N 1
ATOM 972 C CA . VAL A 1 122 ? -21.932 2.143 4.594 1.00 95.75 122 VAL A CA 1
ATOM 973 C C . VAL A 1 122 ? -21.476 3.198 3.588 1.00 95.75 122 VAL A C 1
ATOM 975 O O . VAL A 1 122 ? -21.103 2.840 2.476 1.00 95.75 122 VAL A O 1
ATOM 978 N N . GLY A 1 123 ? -21.389 4.471 3.991 1.00 94.62 123 GLY A N 1
ATOM 979 C CA . GLY A 1 123 ? -20.884 5.537 3.120 1.00 94.62 123 GLY A CA 1
ATOM 980 C C . GLY A 1 123 ? -19.448 5.296 2.635 1.00 94.62 123 GLY A C 1
ATOM 981 O O . GLY A 1 123 ? -19.129 5.547 1.472 1.00 94.62 123 GLY A O 1
ATOM 982 N N . LEU A 1 124 ? -18.585 4.745 3.494 1.00 94.06 124 LEU A N 1
ATOM 983 C CA . LEU A 1 124 ? -17.221 4.354 3.137 1.00 94.06 124 LEU A CA 1
ATOM 984 C C . LEU A 1 124 ? -17.202 3.174 2.153 1.00 94.06 124 LEU A C 1
ATOM 986 O O . LEU A 1 124 ? -16.428 3.197 1.195 1.00 94.06 124 LEU A O 1
ATOM 990 N N . ILE A 1 125 ? -18.051 2.162 2.356 1.00 95.06 125 ILE A N 1
ATOM 991 C CA . ILE A 1 125 ? -18.202 1.033 1.425 1.00 95.06 125 ILE A CA 1
ATOM 992 C C . ILE A 1 125 ? -18.665 1.537 0.055 1.00 95.06 125 ILE A C 1
ATOM 994 O O . ILE A 1 125 ? -18.039 1.201 -0.949 1.00 95.06 125 ILE A O 1
ATOM 998 N N . ASP A 1 126 ? -19.690 2.388 0.013 1.00 95.56 126 ASP A N 1
ATOM 999 C CA . ASP A 1 126 ? -20.211 2.967 -1.228 1.00 95.56 126 ASP A CA 1
ATOM 1000 C C . ASP A 1 126 ? -19.137 3.779 -1.961 1.00 95.56 126 ASP A C 1
ATOM 1002 O O . ASP A 1 126 ? -18.958 3.623 -3.170 1.00 95.56 126 ASP A O 1
ATOM 1006 N N . HIS A 1 127 ? -18.359 4.587 -1.232 1.00 92.50 127 HIS A N 1
ATOM 1007 C CA . HIS A 1 127 ? -17.219 5.306 -1.799 1.00 92.50 127 HIS A CA 1
ATOM 1008 C C . HIS A 1 127 ? -16.208 4.356 -2.450 1.00 92.50 127 HIS A C 1
ATOM 1010 O O . HIS A 1 127 ? -15.781 4.591 -3.579 1.00 92.50 127 HIS A O 1
ATOM 1016 N N . CYS A 1 128 ? -15.831 3.277 -1.758 1.00 92.81 128 CYS A N 1
ATOM 1017 C CA . CYS A 1 128 ? -14.890 2.286 -2.278 1.00 92.81 128 CYS A CA 1
ATOM 1018 C C . CYS A 1 128 ? -15.436 1.532 -3.497 1.00 92.81 128 CYS A C 1
ATOM 1020 O O . CYS A 1 128 ? -14.666 1.223 -4.401 1.00 92.81 128 CYS A O 1
ATOM 1022 N N . LEU A 1 129 ? -16.740 1.244 -3.540 1.00 94.50 129 LEU A N 1
ATOM 1023 C CA . LEU A 1 129 ? -17.383 0.561 -4.668 1.00 94.50 129 LEU A CA 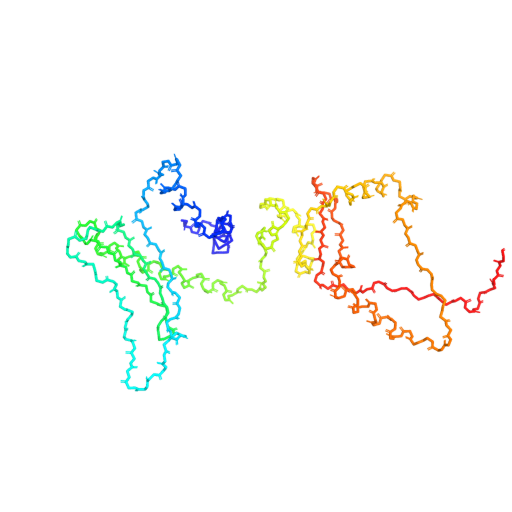1
ATOM 1024 C C . LEU A 1 129 ? -17.505 1.452 -5.910 1.00 94.50 129 LEU A C 1
ATOM 1026 O O . LEU A 1 129 ? -17.441 0.949 -7.027 1.00 94.50 129 LEU A O 1
ATOM 1030 N N . GLN A 1 130 ? -17.678 2.761 -5.726 1.00 93.31 130 GLN A N 1
ATOM 1031 C CA . GLN A 1 130 ? -17.754 3.733 -6.824 1.00 93.31 130 GLN A CA 1
ATOM 1032 C C . GLN A 1 130 ? -16.381 4.133 -7.367 1.00 93.31 130 GLN A C 1
ATOM 1034 O O . GLN A 1 130 ? -16.283 4.720 -8.445 1.00 93.31 130 GLN A O 1
ATOM 1039 N N . LYS A 1 131 ? -15.316 3.873 -6.609 1.00 88.94 131 LYS A N 1
ATOM 1040 C CA . LYS A 1 131 ? -13.973 4.300 -6.973 1.00 88.94 131 LYS A CA 1
ATOM 1041 C C . LYS A 1 131 ? -13.383 3.383 -8.035 1.00 88.94 131 LYS A C 1
ATOM 1043 O O . LYS A 1 131 ? -13.125 2.207 -7.792 1.00 88.94 131 LYS A O 1
ATOM 1048 N N . GLU A 1 132 ? -13.122 3.947 -9.207 1.00 85.38 132 GLU A N 1
ATOM 1049 C CA . GLU A 1 132 ? -12.424 3.246 -10.277 1.00 85.38 132 GLU A CA 1
ATOM 1050 C C . GLU A 1 132 ? -10.907 3.369 -10.117 1.00 85.38 132 GLU A C 1
ATOM 1052 O O . GLU A 1 132 ? -10.355 4.456 -9.939 1.00 85.38 132 GLU A O 1
ATOM 1057 N N . GLY A 1 133 ? -10.219 2.235 -10.232 1.00 82.25 133 GLY A N 1
ATOM 1058 C CA . GLY A 1 133 ? -8.764 2.182 -10.187 1.00 82.25 133 GLY A CA 1
ATOM 1059 C C . GLY A 1 133 ? -8.177 2.202 -8.775 1.00 82.25 133 GLY A C 1
ATOM 1060 O O . GLY A 1 133 ? -8.847 2.383 -7.761 1.00 82.25 133 GLY A O 1
ATOM 1061 N N . ARG A 1 134 ? -6.869 1.952 -8.717 1.00 85.81 134 ARG A N 1
ATOM 1062 C CA . ARG A 1 134 ? -6.103 1.920 -7.473 1.00 85.81 134 ARG A CA 1
ATOM 1063 C C . ARG A 1 134 ? -5.475 3.284 -7.228 1.00 85.81 134 ARG A C 1
ATOM 1065 O O . ARG A 1 134 ? -4.771 3.799 -8.092 1.00 85.81 134 ARG A O 1
ATOM 1072 N N . GLU A 1 135 ? -5.657 3.810 -6.025 1.00 88.94 135 GLU A N 1
ATOM 1073 C CA . GLU A 1 135 ? -4.831 4.903 -5.522 1.00 88.94 135 GLU A CA 1
ATOM 1074 C C . GLU A 1 135 ? -3.640 4.350 -4.754 1.00 88.94 135 GLU A C 1
ATOM 1076 O O . GLU A 1 135 ? -3.751 3.364 -4.021 1.00 88.94 135 GLU A O 1
ATOM 1081 N N . PHE A 1 136 ? -2.501 5.003 -4.943 1.00 93.44 136 PHE A N 1
ATOM 1082 C CA . PHE A 1 136 ? -1.267 4.669 -4.259 1.00 93.44 136 PHE A CA 1
ATOM 1083 C C . PHE A 1 136 ? -1.004 5.685 -3.152 1.00 93.44 136 PHE A C 1
ATOM 1085 O O . PHE A 1 136 ? -1.293 6.874 -3.297 1.00 93.44 136 PHE A O 1
ATOM 1092 N N . THR A 1 137 ? -0.441 5.205 -2.058 1.00 94.06 137 THR A N 1
ATOM 1093 C CA . THR A 1 137 ? 0.063 5.992 -0.936 1.00 94.06 137 THR A CA 1
ATOM 1094 C C . THR A 1 137 ? 1.526 5.610 -0.685 1.00 94.06 137 THR A C 1
ATOM 1096 O O . THR A 1 137 ? 1.984 4.602 -1.233 1.00 94.06 137 THR A O 1
ATOM 1099 N N . PRO A 1 138 ? 2.292 6.377 0.114 1.00 94.69 138 PRO A N 1
ATOM 1100 C CA . PRO A 1 138 ? 3.696 6.058 0.377 1.00 94.69 138 PRO A CA 1
ATOM 1101 C C . PRO A 1 138 ? 3.911 4.620 0.858 1.00 94.69 138 PRO A C 1
ATOM 1103 O O . PRO A 1 138 ? 4.856 3.975 0.413 1.00 94.69 138 PRO A O 1
ATOM 1106 N N . SER A 1 139 ? 2.989 4.081 1.669 1.00 94.00 139 SER A N 1
ATOM 1107 C CA . SER A 1 139 ? 3.091 2.701 2.154 1.00 94.00 139 SER A CA 1
ATOM 1108 C C . SER A 1 139 ? 2.883 1.603 1.100 1.00 94.00 139 SER A C 1
ATOM 1110 O O . SER A 1 139 ? 3.063 0.421 1.379 1.00 94.00 139 SER A O 1
ATOM 1112 N N . ASP A 1 140 ? 2.501 1.941 -0.138 1.00 94.56 140 ASP A N 1
ATOM 1113 C CA . ASP A 1 140 ? 2.578 0.984 -1.252 1.00 94.56 140 ASP A CA 1
ATOM 1114 C C . ASP A 1 140 ? 4.025 0.782 -1.746 1.00 94.56 140 ASP A C 1
ATOM 1116 O O . ASP A 1 140 ? 4.283 -0.163 -2.491 1.00 94.56 140 ASP A O 1
ATOM 1120 N N . PHE A 1 141 ? 4.949 1.652 -1.321 1.00 95.38 141 PHE A N 1
ATOM 1121 C CA . PHE A 1 141 ? 6.363 1.698 -1.694 1.00 95.38 141 PHE A CA 1
ATOM 1122 C C . PHE A 1 141 ? 7.248 1.870 -0.447 1.00 95.38 141 PHE A C 1
ATOM 1124 O O . PHE A 1 141 ? 8.134 2.724 -0.409 1.00 95.38 141 PHE A O 1
ATOM 1131 N N . ASP A 1 142 ? 6.992 1.068 0.593 1.00 90.56 142 ASP A N 1
ATOM 1132 C CA . ASP A 1 142 ? 7.602 1.190 1.931 1.00 90.56 142 ASP A CA 1
ATOM 1133 C C . ASP A 1 142 ? 9.140 1.312 1.907 1.00 90.56 142 ASP A C 1
ATOM 1135 O O . ASP A 1 142 ? 9.735 2.037 2.706 1.00 90.56 142 ASP A O 1
ATOM 1139 N N . LEU A 1 143 ? 9.797 0.629 0.964 1.00 92.88 143 LEU A N 1
ATOM 1140 C CA . LEU A 1 143 ? 11.258 0.600 0.832 1.00 92.88 143 LEU A CA 1
ATOM 1141 C C . LEU A 1 143 ? 11.855 1.905 0.280 1.00 92.88 143 LEU A C 1
ATOM 1143 O O . LEU A 1 143 ? 13.066 2.110 0.377 1.00 92.88 143 LEU A O 1
ATOM 1147 N N . ALA A 1 144 ? 11.024 2.795 -0.262 1.00 94.00 144 ALA A N 1
ATOM 1148 C CA . ALA A 1 144 ? 11.439 4.112 -0.720 1.00 94.00 144 ALA A CA 1
ATOM 1149 C C . ALA A 1 144 ? 11.651 5.098 0.440 1.00 94.00 144 ALA A C 1
ATOM 1151 O O . ALA A 1 144 ? 12.408 6.054 0.291 1.00 94.00 144 ALA A O 1
ATOM 1152 N N . GLY A 1 145 ? 10.981 4.881 1.582 1.00 91.81 145 GLY A N 1
ATOM 1153 C CA . GLY A 1 145 ? 11.060 5.772 2.744 1.00 91.81 145 GLY A CA 1
ATOM 1154 C C . GLY A 1 145 ? 10.538 7.192 2.486 1.00 91.81 145 GLY A C 1
ATOM 1155 O O . GLY A 1 145 ? 11.009 8.131 3.120 1.00 91.81 145 GLY A O 1
ATOM 1156 N N . LEU A 1 146 ? 9.601 7.358 1.547 1.00 93.44 146 LEU A N 1
ATOM 1157 C CA . LEU A 1 146 ? 9.089 8.668 1.135 1.00 93.44 146 LEU A CA 1
ATOM 1158 C C . LEU A 1 146 ? 8.072 9.218 2.140 1.00 93.44 146 LEU A C 1
ATOM 1160 O O . LEU A 1 146 ? 7.154 8.516 2.567 1.00 93.44 146 LEU A O 1
ATOM 1164 N N . SER A 1 147 ? 8.175 10.508 2.448 1.00 91.88 147 SER A N 1
ATOM 1165 C CA . SER A 1 147 ? 7.083 11.259 3.068 1.00 91.88 147 SER A CA 1
ATOM 1166 C C . SER A 1 147 ? 5.903 11.431 2.103 1.00 91.88 147 SER A C 1
ATOM 1168 O O . SER A 1 147 ? 6.038 11.293 0.885 1.00 91.88 147 SER A O 1
ATOM 1170 N N . GLU A 1 148 ? 4.733 11.798 2.633 1.00 90.75 148 GLU A N 1
ATOM 1171 C CA . GLU A 1 148 ? 3.543 12.088 1.818 1.00 90.75 148 GLU A CA 1
ATOM 1172 C C . GLU A 1 148 ? 3.816 13.175 0.760 1.00 90.75 148 GLU A C 1
ATOM 1174 O O . GLU A 1 148 ? 3.407 13.041 -0.394 1.00 90.75 148 GLU A O 1
ATOM 1179 N N . THR A 1 149 ? 4.577 14.214 1.119 1.00 92.75 149 THR A N 1
ATOM 1180 C CA . THR A 1 149 ? 4.938 15.319 0.218 1.00 92.75 149 THR A CA 1
ATOM 1181 C C . THR A 1 149 ? 5.899 14.883 -0.889 1.00 92.75 149 THR A C 1
ATOM 1183 O O . THR A 1 149 ? 5.737 15.281 -2.046 1.00 92.75 149 THR A O 1
ATOM 1186 N N . GLU A 1 150 ? 6.904 14.068 -0.563 1.00 94.44 150 GLU A N 1
ATOM 1187 C CA . GLU A 1 150 ? 7.848 13.541 -1.556 1.00 94.44 150 GLU A CA 1
ATOM 1188 C C . GLU A 1 150 ? 7.149 12.569 -2.504 1.00 94.44 150 GLU A C 1
ATOM 1190 O O . GLU A 1 150 ? 7.309 12.670 -3.721 1.00 94.44 150 GLU A O 1
ATOM 1195 N N . PHE A 1 151 ? 6.306 11.685 -1.967 1.00 95.50 151 PHE A N 1
ATOM 1196 C CA . PHE A 1 151 ? 5.515 10.766 -2.772 1.00 95.50 151 PHE A CA 1
ATOM 1197 C C . PHE A 1 151 ? 4.571 11.507 -3.724 1.00 95.50 151 PHE A C 1
ATOM 1199 O O . PHE A 1 151 ? 4.516 11.165 -4.903 1.00 95.50 151 PHE A O 1
ATOM 1206 N N . ALA A 1 152 ? 3.888 12.561 -3.264 1.00 94.31 152 ALA A N 1
ATOM 1207 C CA . ALA A 1 152 ? 3.038 13.384 -4.123 1.00 94.31 152 ALA A CA 1
ATOM 1208 C C . ALA A 1 152 ? 3.825 14.006 -5.292 1.00 94.31 152 ALA A C 1
ATOM 1210 O O . ALA A 1 152 ? 3.341 14.035 -6.425 1.00 94.31 152 ALA A O 1
ATOM 1211 N N . ARG A 1 153 ? 5.068 14.445 -5.048 1.00 95.62 153 ARG A N 1
ATOM 1212 C CA . ARG A 1 153 ? 5.959 14.963 -6.097 1.00 95.62 153 ARG A CA 1
ATOM 1213 C C . ARG A 1 153 ? 6.357 13.877 -7.094 1.00 95.62 153 ARG A C 1
ATOM 1215 O O . ARG A 1 153 ? 6.273 14.099 -8.299 1.00 95.62 153 ARG A O 1
ATOM 1222 N N . VAL A 1 154 ? 6.745 12.698 -6.609 1.00 96.69 154 VAL A N 1
ATOM 1223 C CA . VAL A 1 154 ? 7.077 11.545 -7.461 1.00 96.69 154 VAL A CA 1
ATOM 1224 C C . VAL A 1 154 ? 5.867 11.126 -8.298 1.00 96.69 154 VAL A C 1
ATOM 1226 O O . VAL A 1 154 ? 5.988 10.968 -9.510 1.00 96.69 154 VAL A O 1
ATOM 1229 N N . ALA A 1 155 ? 4.687 11.016 -7.689 1.00 95.94 155 ALA A N 1
ATOM 1230 C CA . ALA A 1 155 ? 3.440 10.700 -8.376 1.00 95.94 155 ALA A CA 1
ATOM 1231 C C . ALA A 1 155 ? 3.122 11.716 -9.487 1.00 95.94 155 ALA A C 1
ATOM 1233 O O . ALA A 1 155 ? 2.760 11.316 -10.594 1.00 95.94 155 ALA A O 1
ATOM 1234 N N . ALA A 1 156 ? 3.323 13.014 -9.230 1.00 95.81 156 ALA A N 1
ATOM 1235 C CA . ALA A 1 156 ? 3.144 14.063 -10.231 1.00 95.81 156 ALA A CA 1
ATOM 1236 C C . ALA A 1 156 ? 4.135 13.935 -11.404 1.00 95.81 156 ALA A C 1
ATOM 1238 O O . ALA A 1 156 ? 3.730 14.064 -12.557 1.00 95.81 156 ALA A O 1
ATOM 1239 N N . LEU A 1 157 ? 5.409 13.628 -11.129 1.00 96.44 157 LEU A N 1
ATOM 1240 C CA . LEU A 1 157 ? 6.437 13.427 -12.162 1.00 96.44 157 LEU A CA 1
ATOM 1241 C C . LEU A 1 157 ? 6.187 12.175 -13.015 1.00 96.44 157 LEU A C 1
ATOM 1243 O O . LEU A 1 157 ? 6.482 12.167 -14.208 1.00 96.44 157 LEU A O 1
ATOM 1247 N N . LEU A 1 158 ? 5.662 11.107 -12.413 1.00 95.44 158 LEU A N 1
ATOM 1248 C CA . LEU A 1 158 ? 5.333 9.867 -13.118 1.00 95.44 158 LEU A CA 1
ATOM 1249 C C . LEU A 1 158 ? 4.041 9.985 -13.939 1.00 95.44 158 LEU A C 1
ATOM 1251 O O . LEU A 1 158 ? 3.893 9.299 -14.953 1.00 95.44 158 LEU A O 1
ATOM 1255 N N . GLY A 1 159 ? 3.105 10.819 -13.486 1.00 95.25 159 GLY A N 1
ATOM 1256 C CA . GLY A 1 159 ? 1.741 10.873 -13.995 1.00 95.25 159 GLY A CA 1
ATOM 1257 C C . GLY A 1 159 ? 0.934 9.598 -13.687 1.00 95.25 159 GLY A C 1
ATOM 1258 O O . GLY A 1 159 ? 1.486 8.593 -13.225 1.00 95.25 159 GLY A O 1
ATOM 1259 N N . PRO A 1 160 ? -0.383 9.592 -13.969 1.00 93.12 160 PRO A N 1
ATOM 1260 C CA . PRO A 1 160 ? -1.261 8.474 -13.610 1.00 93.12 160 PRO A CA 1
ATOM 1261 C C . PRO A 1 160 ? -0.843 7.138 -14.237 1.00 93.12 160 PRO A C 1
ATOM 1263 O O . PRO A 1 160 ? -0.751 6.129 -13.543 1.00 93.12 160 PRO A O 1
ATOM 1266 N N . ALA A 1 161 ? -0.529 7.132 -15.538 1.00 93.25 161 ALA A N 1
ATOM 1267 C CA . ALA A 1 161 ? -0.118 5.922 -16.251 1.00 93.25 161 ALA A CA 1
ATOM 1268 C C . ALA A 1 161 ? 1.254 5.410 -15.787 1.00 93.25 161 ALA A C 1
ATOM 1270 O O . ALA A 1 161 ? 1.444 4.205 -15.629 1.00 93.25 161 ALA A O 1
ATOM 1271 N N . GLY A 1 162 ? 2.201 6.319 -15.524 1.00 95.31 162 GLY A N 1
ATOM 1272 C CA . GLY A 1 162 ? 3.516 5.955 -15.007 1.00 95.31 162 GLY A CA 1
ATOM 1273 C C . GLY A 1 162 ? 3.417 5.333 -13.619 1.00 95.31 162 GLY A C 1
ATOM 1274 O O . GLY A 1 162 ? 3.969 4.261 -13.405 1.00 95.31 162 GLY A O 1
ATOM 1275 N N . LEU A 1 163 ? 2.647 5.947 -12.715 1.00 95.62 163 LEU A N 1
ATOM 1276 C CA . LEU A 1 163 ? 2.425 5.431 -11.364 1.00 95.62 163 LEU A CA 1
ATOM 1277 C C . LEU A 1 163 ? 1.674 4.088 -11.374 1.00 95.62 163 LEU A C 1
ATOM 1279 O O . LEU A 1 163 ? 2.059 3.153 -10.670 1.00 95.62 163 LEU A O 1
ATOM 1283 N N . ALA A 1 164 ? 0.659 3.946 -12.230 1.00 94.62 164 ALA A N 1
ATOM 1284 C CA . ALA A 1 164 ? -0.038 2.677 -12.442 1.00 94.62 164 ALA A CA 1
ATOM 1285 C C . ALA A 1 164 ? 0.880 1.585 -13.022 1.00 94.62 164 ALA A C 1
ATOM 1287 O O . ALA A 1 164 ? 0.676 0.402 -12.745 1.00 94.62 164 ALA A O 1
ATOM 1288 N N . ASN A 1 165 ? 1.931 1.957 -13.756 1.00 96.19 165 ASN A N 1
ATOM 1289 C CA . ASN A 1 165 ? 2.982 1.046 -14.199 1.00 96.19 165 ASN A CA 1
ATOM 1290 C C . ASN A 1 165 ? 4.150 0.933 -13.196 1.00 96.19 165 ASN A C 1
ATOM 1292 O O . ASN A 1 165 ? 5.109 0.238 -13.488 1.00 96.19 165 ASN A O 1
ATOM 1296 N N . THR A 1 166 ? 4.124 1.546 -12.009 1.00 97.25 166 THR A N 1
ATOM 1297 C CA . THR A 1 166 ? 5.226 1.430 -11.030 1.00 97.25 166 THR A CA 1
ATOM 1298 C C . THR A 1 166 ? 5.030 0.240 -10.099 1.00 97.25 166 THR A C 1
ATOM 1300 O O . THR A 1 166 ? 4.138 0.235 -9.254 1.00 97.25 166 THR A O 1
ATOM 1303 N N . SER A 1 167 ? 5.885 -0.769 -10.236 1.00 96.69 167 SER A N 1
ATOM 1304 C CA . SER A 1 167 ? 5.947 -1.948 -9.374 1.00 96.69 167 SER A CA 1
ATOM 1305 C C . SER A 1 167 ? 6.502 -1.627 -7.992 1.00 96.69 167 SER A C 1
ATOM 1307 O O . SER A 1 167 ? 5.921 -2.088 -7.018 1.00 96.69 167 SER A O 1
ATOM 1309 N N . ASP A 1 168 ? 7.617 -0.898 -7.921 1.00 97.44 168 ASP A N 1
ATOM 1310 C CA . ASP A 1 168 ? 8.268 -0.518 -6.664 1.00 97.44 168 ASP A CA 1
ATOM 1311 C C . ASP A 1 168 ? 9.151 0.729 -6.856 1.00 97.44 168 ASP A C 1
ATOM 1313 O O . ASP A 1 168 ? 9.476 1.096 -7.994 1.00 97.44 168 ASP A O 1
ATOM 1317 N N . ILE A 1 169 ? 9.531 1.371 -5.753 1.00 98.00 169 ILE A N 1
ATOM 1318 C CA . ILE A 1 169 ? 10.396 2.550 -5.712 1.00 98.00 169 ILE A CA 1
ATOM 1319 C C . ILE A 1 169 ? 11.491 2.320 -4.671 1.00 98.00 169 ILE A C 1
ATOM 1321 O O . ILE A 1 169 ? 11.209 1.913 -3.548 1.00 98.00 169 ILE A O 1
ATOM 1325 N N . TYR A 1 170 ? 12.740 2.629 -5.022 1.00 97.44 170 TYR A N 1
ATOM 1326 C CA . TYR A 1 170 ? 13.872 2.502 -4.099 1.00 97.44 170 TYR A CA 1
ATOM 1327 C C . TYR A 1 170 ? 14.775 3.733 -4.130 1.00 97.44 170 TYR A C 1
ATOM 1329 O O . TYR A 1 170 ? 14.928 4.345 -5.191 1.00 97.44 170 TYR A O 1
ATOM 1337 N N . PRO A 1 171 ? 15.465 4.062 -3.027 1.00 96.69 171 PRO A N 1
ATOM 1338 C CA . PRO A 1 171 ? 16.632 4.929 -3.107 1.00 96.69 171 PRO A CA 1
ATOM 1339 C C . PRO A 1 171 ? 17.724 4.278 -3.972 1.00 96.69 171 PRO A C 1
ATOM 1341 O O . PRO A 1 171 ? 17.775 3.055 -4.141 1.00 96.69 171 PRO A O 1
ATOM 1344 N N . LEU A 1 172 ? 18.620 5.091 -4.530 1.00 96.44 172 LEU A N 1
ATOM 1345 C CA . LEU A 1 172 ? 19.824 4.566 -5.179 1.00 96.44 172 LEU A CA 1
ATOM 1346 C C . LEU A 1 172 ? 20.798 4.040 -4.124 1.00 96.44 172 LEU A C 1
ATOM 1348 O O . LEU A 1 172 ? 20.947 4.618 -3.045 1.00 96.44 172 LEU A O 1
ATOM 1352 N N . THR A 1 173 ? 21.532 2.985 -4.469 1.00 95.00 173 THR A N 1
ATOM 1353 C CA . THR A 1 173 ? 22.734 2.628 -3.709 1.00 95.00 173 THR A CA 1
ATOM 1354 C C . THR A 1 173 ? 23.809 3.708 -3.886 1.00 95.00 173 THR A C 1
ATOM 1356 O O . THR A 1 173 ? 23.813 4.407 -4.906 1.00 95.00 173 THR A O 1
ATOM 1359 N N . PRO A 1 174 ? 24.777 3.835 -2.956 1.00 94.62 174 PRO A N 1
ATOM 1360 C CA . PRO A 1 174 ? 25.881 4.783 -3.112 1.00 94.62 174 PRO A CA 1
ATOM 1361 C C . PRO A 1 174 ? 26.620 4.636 -4.452 1.00 94.62 174 PRO A C 1
ATOM 1363 O O . PRO A 1 174 ? 26.957 5.631 -5.090 1.00 94.62 174 PRO A O 1
ATOM 1366 N N . THR A 1 175 ? 26.804 3.399 -4.924 1.00 94.81 175 THR A N 1
ATOM 1367 C CA . THR A 1 175 ? 27.419 3.110 -6.226 1.00 94.81 175 THR A CA 1
ATOM 1368 C C . THR A 1 175 ? 26.564 3.614 -7.386 1.00 94.81 175 THR A C 1
ATOM 1370 O O . THR A 1 175 ? 27.084 4.286 -8.271 1.00 94.81 175 THR A O 1
ATOM 1373 N N . GLN A 1 176 ? 25.253 3.348 -7.380 1.00 94.88 176 GLN A N 1
ATOM 1374 C CA . GLN A 1 176 ? 24.349 3.840 -8.425 1.00 94.88 176 GLN A CA 1
ATOM 1375 C C . GLN A 1 176 ? 24.296 5.372 -8.456 1.00 94.88 176 GLN A C 1
ATOM 1377 O O . GLN A 1 176 ? 24.288 5.960 -9.534 1.00 94.88 176 GLN A O 1
ATOM 1382 N N . ALA A 1 177 ? 24.298 6.023 -7.288 1.00 93.62 177 ALA A N 1
ATOM 1383 C CA . ALA A 1 177 ? 24.333 7.481 -7.195 1.00 93.62 177 ALA A CA 1
ATOM 1384 C C . ALA A 1 177 ? 25.630 8.056 -7.790 1.00 93.62 177 ALA A C 1
ATOM 1386 O O . ALA A 1 177 ? 25.585 9.051 -8.513 1.00 93.62 177 ALA A O 1
ATOM 1387 N N . GLY A 1 178 ? 26.771 7.400 -7.545 1.00 92.69 178 GLY A N 1
ATOM 1388 C CA . GLY A 1 178 ? 28.051 7.746 -8.165 1.00 92.69 178 GLY A CA 1
ATOM 1389 C C . GLY A 1 178 ? 28.028 7.606 -9.689 1.00 92.69 178 GLY A C 1
ATOM 1390 O O . GLY A 1 178 ? 28.421 8.537 -10.391 1.00 92.69 178 GLY A O 1
ATOM 1391 N N . ILE A 1 179 ? 27.511 6.486 -10.207 1.00 93.12 179 ILE A N 1
ATOM 1392 C CA . ILE A 1 179 ? 27.360 6.257 -11.654 1.00 93.12 179 ILE A CA 1
ATOM 1393 C C . ILE A 1 179 ? 26.500 7.362 -12.279 1.00 93.12 179 ILE A C 1
ATOM 1395 O O . ILE A 1 179 ? 26.957 8.043 -13.194 1.00 93.12 179 ILE A O 1
ATOM 1399 N N . LEU A 1 180 ? 25.307 7.613 -11.726 1.00 92.25 180 LEU A N 1
ATOM 1400 C CA . LEU A 1 180 ? 24.398 8.655 -12.209 1.00 92.25 180 LEU A CA 1
ATOM 1401 C C . LEU A 1 180 ? 25.065 10.040 -12.215 1.00 92.25 180 LEU A C 1
ATOM 1403 O O . LEU A 1 180 ? 24.945 10.787 -13.184 1.00 92.25 180 LEU A O 1
ATOM 1407 N N . TYR A 1 181 ? 25.796 10.382 -11.153 1.00 90.88 181 TYR A N 1
ATOM 1408 C CA . TYR A 1 181 ? 26.525 11.644 -11.057 1.00 90.88 181 TYR A CA 1
ATOM 1409 C C . TYR A 1 181 ? 27.558 11.814 -12.181 1.00 90.88 181 TYR A C 1
ATOM 1411 O O . TYR A 1 181 ? 27.646 12.895 -12.771 1.00 90.88 181 TYR A O 1
ATOM 1419 N N . HIS A 1 182 ? 28.326 10.766 -12.491 1.00 90.06 182 HIS A N 1
ATOM 1420 C CA . HIS A 1 182 ? 29.309 10.795 -13.575 1.00 90.06 182 HIS A CA 1
ATOM 1421 C C . HIS A 1 182 ? 28.641 10.914 -14.947 1.00 90.06 182 HIS A C 1
ATOM 1423 O O . HIS A 1 182 ? 29.042 11.776 -15.730 1.00 90.06 182 HIS A O 1
ATOM 1429 N N . THR A 1 183 ? 27.582 10.138 -15.201 1.00 89.69 183 THR A N 1
ATOM 1430 C CA . THR A 1 183 ? 26.811 10.197 -16.452 1.00 89.69 183 THR A CA 1
ATOM 1431 C C . THR A 1 183 ? 26.231 11.594 -16.702 1.00 89.69 183 THR A C 1
ATOM 1433 O O . THR A 1 183 ? 26.298 12.099 -17.817 1.00 89.69 183 THR A O 1
ATOM 1436 N N . LEU A 1 184 ? 25.707 12.268 -15.669 1.00 89.62 184 LEU A N 1
ATOM 1437 C CA . LEU A 1 184 ? 25.129 13.612 -15.812 1.00 89.62 184 LEU A CA 1
ATOM 1438 C C . LEU A 1 184 ? 26.177 14.722 -15.991 1.00 89.62 184 LEU A C 1
ATOM 1440 O O . LEU A 1 184 ? 25.876 15.755 -16.586 1.00 89.62 184 LEU A O 1
ATOM 1444 N N . ARG A 1 185 ? 27.392 14.549 -15.456 1.00 89.88 185 ARG A N 1
ATOM 1445 C CA . ARG A 1 185 ? 28.474 15.544 -15.566 1.00 89.88 185 ARG A CA 1
ATOM 1446 C C . ARG A 1 185 ? 29.276 15.438 -16.851 1.00 89.88 185 ARG A C 1
ATOM 1448 O O . ARG A 1 185 ? 29.854 16.435 -17.279 1.00 89.88 185 ARG A O 1
ATOM 1455 N N . THR A 1 186 ? 29.361 14.249 -17.429 1.00 88.19 186 THR A N 1
ATOM 1456 C CA . THR A 1 186 ? 30.133 14.014 -18.649 1.00 88.19 186 THR A CA 1
ATOM 1457 C C . THR A 1 186 ? 29.317 13.114 -19.572 1.00 88.19 186 THR A C 1
ATOM 1459 O O . THR A 1 186 ? 29.581 11.918 -19.630 1.00 88.19 186 THR A O 1
ATOM 1462 N N . PRO A 1 187 ? 28.308 13.669 -20.272 1.00 81.12 187 PRO A N 1
ATOM 1463 C CA . PRO A 1 187 ? 27.386 12.881 -21.093 1.00 81.12 187 PRO A CA 1
ATOM 1464 C C . PRO A 1 187 ? 28.076 12.131 -22.238 1.00 81.12 187 PRO A C 1
ATOM 1466 O O . PRO A 1 187 ? 27.640 11.046 -22.598 1.00 81.12 187 PRO A O 1
ATOM 1469 N N . ASP A 1 188 ? 29.173 12.687 -22.759 1.00 85.06 188 ASP A N 1
ATOM 1470 C CA . ASP A 1 188 ? 29.981 12.078 -23.827 1.00 85.06 188 ASP A CA 1
ATOM 1471 C C . ASP A 1 188 ? 30.965 11.015 -23.300 1.00 85.06 188 ASP A C 1
ATOM 1473 O O . ASP A 1 188 ? 31.765 10.463 -24.051 1.00 85.06 188 ASP A O 1
ATOM 1477 N N . SER A 1 189 ? 30.963 10.757 -21.989 1.00 82.25 189 SER A N 1
ATOM 1478 C CA . SER A 1 189 ? 31.819 9.753 -21.370 1.00 82.25 189 SER A CA 1
ATOM 1479 C C . SER A 1 189 ? 31.236 8.360 -21.556 1.00 82.25 189 SER A C 1
ATOM 1481 O O . SER A 1 189 ? 30.128 8.077 -21.106 1.00 82.25 189 SER A O 1
ATOM 1483 N N . GLU A 1 190 ? 32.036 7.450 -22.101 1.00 82.75 190 GLU A N 1
ATOM 1484 C CA . GLU A 1 190 ? 31.708 6.022 -22.187 1.00 82.75 190 GLU A CA 1
ATOM 1485 C C . GLU A 1 190 ? 31.985 5.271 -20.868 1.00 82.75 190 GLU A C 1
ATOM 1487 O O . GLU A 1 190 ? 31.877 4.047 -20.791 1.00 82.75 190 GLU A O 1
ATOM 1492 N N . ILE A 1 191 ? 32.349 5.981 -19.791 1.00 81.38 191 ILE A N 1
ATOM 1493 C CA . ILE A 1 191 ? 32.536 5.367 -18.471 1.00 81.38 191 ILE A CA 1
ATOM 1494 C C . ILE A 1 191 ? 31.189 4.789 -18.005 1.00 81.38 191 ILE A C 1
ATOM 1496 O O . ILE A 1 191 ? 30.189 5.502 -17.945 1.00 81.38 191 ILE A O 1
ATOM 1500 N N . TYR A 1 192 ? 31.196 3.506 -17.631 1.00 83.81 192 TYR A N 1
ATOM 1501 C CA . TYR A 1 192 ? 30.023 2.681 -17.292 1.00 83.81 192 TYR A CA 1
ATOM 1502 C C . TYR A 1 192 ? 29.151 2.239 -18.479 1.00 83.81 192 TYR A C 1
ATOM 1504 O O . TYR A 1 192 ? 28.095 1.645 -18.255 1.00 83.81 192 TYR A O 1
ATOM 1512 N N . PHE A 1 193 ? 29.582 2.472 -19.721 1.00 86.06 193 PHE A N 1
ATOM 1513 C CA . PHE A 1 193 ? 28.959 1.864 -20.892 1.00 86.06 193 PHE A CA 1
ATOM 1514 C C . PHE A 1 193 ? 29.596 0.499 -21.175 1.00 86.06 193 PHE A C 1
ATOM 1516 O O . PHE A 1 193 ? 30.807 0.394 -21.361 1.00 86.06 193 PHE A O 1
ATOM 1523 N N . GLU A 1 194 ? 28.779 -0.552 -21.218 1.00 86.56 194 GLU A N 1
ATOM 1524 C CA . GLU A 1 194 ? 29.211 -1.879 -21.651 1.00 86.56 194 GLU A CA 1
ATOM 1525 C C . GLU A 1 194 ? 28.415 -2.318 -22.875 1.00 86.56 194 GLU A C 1
ATOM 1527 O O . GLU A 1 194 ? 27.184 -2.258 -22.895 1.00 86.56 194 GLU A O 1
ATOM 1532 N N . GLN A 1 195 ? 29.131 -2.814 -23.882 1.00 89.50 195 GLN A N 1
ATOM 1533 C CA . GLN A 1 195 ? 28.542 -3.414 -25.066 1.00 89.50 195 GLN A CA 1
ATOM 1534 C C . GLN A 1 195 ? 28.947 -4.881 -25.150 1.00 89.50 195 GLN A C 1
ATOM 1536 O O . GLN A 1 195 ? 30.128 -5.219 -25.228 1.00 89.50 195 GLN A O 1
ATOM 1541 N N . ILE A 1 196 ? 27.947 -5.758 -25.186 1.00 90.56 196 ILE A N 1
ATOM 1542 C CA . ILE A 1 196 ? 28.146 -7.181 -25.451 1.00 90.56 196 ILE A CA 1
ATOM 1543 C C . ILE A 1 196 ? 27.849 -7.427 -26.927 1.00 90.56 196 ILE A C 1
ATOM 1545 O O . ILE A 1 196 ? 26.741 -7.169 -27.396 1.00 90.56 196 ILE A O 1
ATOM 1549 N N . SER A 1 197 ? 28.840 -7.942 -27.653 1.00 92.25 197 SER A N 1
ATOM 1550 C CA . SER A 1 197 ? 28.693 -8.376 -29.041 1.00 92.25 197 SER A CA 1
ATOM 1551 C C . SER A 1 197 ? 28.774 -9.896 -29.119 1.00 92.25 197 SER A C 1
ATOM 1553 O O . SER A 1 197 ? 29.698 -10.506 -28.578 1.00 92.25 197 SER A O 1
ATOM 1555 N N . CYS A 1 198 ? 27.803 -10.507 -29.795 1.00 89.38 198 CYS A N 1
ATOM 1556 C CA . CYS A 1 198 ? 27.709 -11.952 -29.967 1.00 89.38 198 CYS A CA 1
ATOM 1557 C C .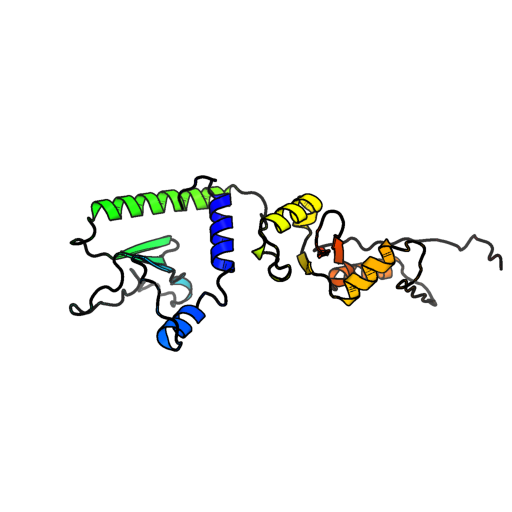 CYS A 1 198 ? 27.588 -12.284 -31.455 1.00 89.38 198 CYS A C 1
ATOM 1559 O O . CYS A 1 198 ? 26.667 -11.818 -32.123 1.00 89.38 198 CYS A O 1
ATOM 1561 N N . ALA A 1 199 ? 28.483 -13.135 -31.959 1.00 91.44 199 ALA A N 1
ATOM 1562 C CA . ALA A 1 199 ? 28.378 -13.695 -33.300 1.00 91.44 199 ALA A CA 1
ATOM 1563 C C . ALA A 1 199 ? 27.596 -15.015 -33.255 1.00 91.44 199 ALA A C 1
ATOM 1565 O O . ALA A 1 199 ? 27.958 -15.937 -32.523 1.00 91.44 199 ALA A O 1
ATOM 1566 N N . PHE A 1 200 ? 26.536 -15.116 -34.055 1.00 89.00 200 PHE A N 1
ATOM 1567 C CA . PHE A 1 200 ? 25.742 -16.336 -34.195 1.00 89.00 200 PHE A CA 1
ATOM 1568 C C . PHE A 1 200 ? 26.082 -17.031 -35.516 1.00 89.00 200 PHE A C 1
ATOM 1570 O O . PHE A 1 200 ? 26.263 -16.378 -36.539 1.00 89.00 200 PHE A O 1
ATOM 1577 N N . SER A 1 201 ? 26.167 -18.362 -35.496 1.00 90.19 201 SER A N 1
ATOM 1578 C CA . SER A 1 201 ? 26.316 -19.187 -36.702 1.00 90.19 201 SER A CA 1
ATOM 1579 C C . SER A 1 201 ? 25.014 -19.937 -36.986 1.00 90.19 201 SER A C 1
ATOM 1581 O O . SER A 1 201 ? 24.409 -20.478 -36.060 1.00 90.19 201 SER A O 1
ATOM 1583 N N . GLY A 1 202 ? 24.612 -20.007 -38.257 1.00 87.81 202 GLY A N 1
ATOM 1584 C CA . GLY A 1 202 ? 23.386 -20.682 -38.701 1.00 87.81 202 GLY A CA 1
ATOM 1585 C C . GLY A 1 202 ? 22.160 -19.765 -38.787 1.00 87.81 202 GLY A C 1
ATOM 1586 O O . GLY A 1 202 ? 22.277 -18.541 -38.742 1.00 87.81 202 GLY A O 1
ATOM 1587 N N . ASP A 1 203 ? 20.979 -20.372 -38.923 1.00 88.06 203 ASP A N 1
ATOM 1588 C CA . ASP A 1 203 ? 19.716 -19.657 -39.138 1.00 88.06 203 ASP A CA 1
ATOM 1589 C C . ASP A 1 203 ? 19.185 -19.049 -37.830 1.00 88.06 203 ASP A C 1
ATOM 1591 O O . ASP A 1 203 ? 18.471 -19.691 -37.050 1.00 88.06 203 ASP A O 1
ATOM 1595 N N . LEU A 1 204 ? 19.533 -17.785 -37.575 1.00 89.00 204 LEU A N 1
ATOM 1596 C CA . LEU A 1 204 ? 19.028 -17.043 -36.424 1.00 89.00 204 LEU A CA 1
ATOM 1597 C C . LEU A 1 204 ? 17.545 -16.695 -36.612 1.00 89.00 204 LEU A C 1
ATOM 1599 O O . LEU A 1 204 ? 17.174 -15.881 -37.454 1.00 89.00 204 LEU A O 1
ATOM 1603 N N . GLN A 1 205 ? 16.688 -17.268 -35.768 1.00 93.00 205 GLN A N 1
ATOM 1604 C CA . GLN A 1 205 ? 15.270 -16.912 -35.730 1.00 93.00 205 GLN A CA 1
ATOM 1605 C C . GLN A 1 205 ? 15.066 -15.651 -34.890 1.00 93.00 205 GLN A C 1
ATOM 1607 O O . GLN A 1 205 ? 14.913 -15.719 -33.668 1.00 93.00 205 GLN A O 1
ATOM 1612 N N . LEU A 1 206 ? 15.061 -14.501 -35.559 1.00 91.75 206 LEU A N 1
ATOM 1613 C CA . LEU A 1 206 ? 15.034 -13.190 -34.918 1.00 91.75 206 LEU A CA 1
ATOM 1614 C C . LEU A 1 206 ? 13.830 -12.981 -33.988 1.00 91.75 206 LEU A C 1
ATOM 1616 O O . LEU A 1 206 ? 13.995 -12.491 -32.873 1.00 91.75 206 LEU A O 1
ATOM 1620 N N . ASP A 1 207 ? 12.641 -13.430 -34.389 1.00 94.50 207 ASP A N 1
ATOM 1621 C CA . ASP A 1 207 ? 11.427 -13.303 -33.570 1.00 94.50 207 ASP A CA 1
ATOM 1622 C C . ASP A 1 207 ? 11.545 -14.051 -32.236 1.00 94.50 207 ASP A C 1
ATOM 1624 O O . ASP A 1 207 ? 11.077 -13.581 -31.197 1.00 94.50 207 ASP A O 1
ATOM 1628 N N . LYS A 1 208 ? 12.232 -15.202 -32.232 1.00 95.38 208 LYS A N 1
ATOM 1629 C CA . LYS A 1 208 ? 12.493 -15.956 -31.000 1.00 95.38 208 LYS A CA 1
ATOM 1630 C C . LYS A 1 208 ? 13.497 -15.244 -30.104 1.00 95.38 208 LYS A C 1
ATOM 1632 O O . LYS A 1 208 ? 13.342 -15.297 -28.887 1.00 95.38 208 LYS A O 1
ATOM 1637 N N . LEU A 1 209 ? 14.498 -14.580 -30.684 1.00 94.31 209 LEU A N 1
ATOM 1638 C CA . LEU A 1 209 ? 15.474 -13.799 -29.926 1.00 94.31 209 LEU A CA 1
ATOM 1639 C C . LEU A 1 209 ? 14.817 -12.571 -29.277 1.00 94.31 209 LEU A C 1
ATOM 1641 O O . LEU A 1 209 ? 14.992 -12.362 -28.078 1.00 94.31 209 LEU A O 1
ATOM 1645 N N . LYS A 1 210 ? 13.999 -11.824 -30.031 1.00 95.38 210 LYS A N 1
ATOM 1646 C CA . LYS A 1 210 ? 13.195 -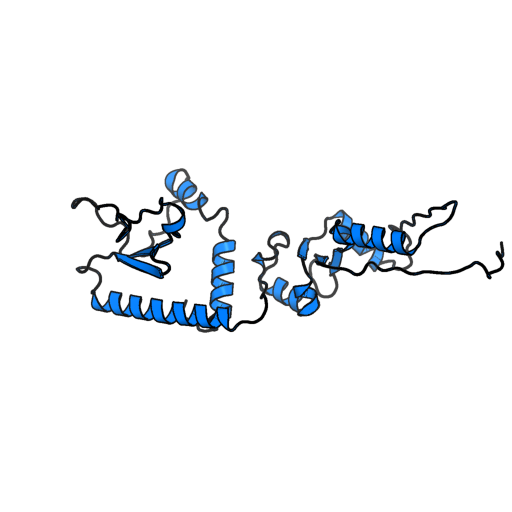10.701 -29.515 1.00 95.38 210 LYS A CA 1
ATOM 1647 C C . LYS A 1 210 ? 12.306 -11.149 -28.352 1.00 95.38 210 LYS A C 1
ATOM 1649 O O . LYS A 1 210 ? 12.331 -10.554 -27.277 1.00 95.38 210 LYS A O 1
ATOM 1654 N N . LEU A 1 211 ? 11.590 -12.264 -28.523 1.00 97.00 211 LEU A N 1
ATOM 1655 C CA . LEU A 1 211 ? 10.743 -12.829 -27.471 1.00 97.00 211 LEU A CA 1
ATOM 1656 C C . LEU A 1 211 ? 11.546 -13.286 -26.242 1.00 97.00 211 LEU A C 1
ATOM 1658 O O . LEU A 1 211 ? 11.067 -13.158 -25.115 1.00 97.00 211 LEU A O 1
ATOM 1662 N N . ALA A 1 212 ? 12.749 -13.832 -26.433 1.00 96.12 212 ALA A N 1
ATOM 1663 C CA . ALA A 1 212 ? 13.612 -14.233 -25.326 1.00 96.12 212 ALA A CA 1
ATOM 1664 C C . ALA A 1 212 ? 14.042 -13.024 -24.481 1.00 96.12 212 ALA A C 1
ATOM 1666 O O . ALA A 1 212 ? 13.954 -13.092 -23.256 1.00 96.12 212 ALA A O 1
ATOM 1667 N N . TRP A 1 213 ? 14.427 -11.915 -25.120 1.00 95.81 213 TRP A N 1
ATOM 1668 C CA . TRP A 1 213 ? 14.756 -10.666 -24.429 1.00 95.81 213 TRP A CA 1
ATOM 1669 C C . TRP A 1 213 ? 13.558 -10.061 -23.703 1.00 95.81 213 TRP A C 1
ATOM 1671 O O . TRP A 1 213 ? 13.688 -9.713 -22.531 1.00 95.81 213 TRP A O 1
ATOM 1681 N N . GLN A 1 214 ? 12.380 -10.035 -24.336 1.00 97.62 214 GLN A N 1
ATOM 1682 C CA . GLN A 1 214 ? 11.154 -9.580 -23.676 1.00 97.62 214 GLN A CA 1
ATOM 1683 C C . GLN A 1 214 ? 10.866 -10.397 -22.408 1.00 97.62 214 GLN A C 1
ATOM 1685 O O . GLN A 1 214 ? 10.678 -9.836 -21.334 1.00 97.62 214 GLN A O 1
ATOM 1690 N N . ARG A 1 215 ? 10.939 -11.733 -22.489 1.00 97.62 215 ARG A N 1
ATOM 1691 C CA . ARG A 1 215 ? 10.742 -12.613 -21.322 1.00 97.62 215 ARG A CA 1
ATOM 1692 C C . ARG A 1 215 ? 11.771 -12.379 -20.221 1.00 97.62 215 ARG A C 1
ATOM 1694 O O . ARG A 1 215 ? 11.458 -12.546 -19.043 1.00 97.62 215 ARG A O 1
ATOM 1701 N N . LEU A 1 216 ? 13.003 -12.043 -20.594 1.00 96.50 216 LEU A N 1
ATOM 1702 C CA . LEU A 1 216 ? 14.064 -11.735 -19.644 1.00 96.50 216 LEU A CA 1
ATOM 1703 C C . LEU A 1 216 ? 13.761 -10.406 -18.933 1.00 96.50 216 LEU A C 1
ATOM 1705 O O . LEU A 1 216 ? 13.828 -10.360 -17.706 1.00 96.50 216 LEU A O 1
ATOM 1709 N N . ALA A 1 217 ? 13.324 -9.379 -19.664 1.00 96.19 217 ALA A N 1
ATOM 1710 C CA . ALA A 1 217 ? 12.881 -8.109 -19.090 1.00 96.19 217 ALA A CA 1
ATOM 1711 C C . ALA A 1 217 ? 11.658 -8.270 -18.168 1.00 96.19 217 ALA A C 1
ATOM 1713 O O . ALA A 1 217 ? 11.665 -7.764 -17.045 1.00 96.19 217 ALA A O 1
ATOM 1714 N N . ASP A 1 218 ? 10.655 -9.052 -18.581 1.00 96.25 218 ASP A N 1
ATOM 1715 C CA . ASP A 1 218 ? 9.464 -9.343 -17.771 1.00 96.25 218 ASP A CA 1
ATOM 1716 C C . ASP A 1 218 ? 9.843 -10.034 -16.449 1.00 96.25 218 ASP A C 1
ATOM 1718 O O . ASP A 1 218 ? 9.336 -9.700 -15.372 1.00 96.25 218 ASP A O 1
ATOM 1722 N N . ARG A 1 219 ? 10.776 -10.994 -16.522 1.00 96.50 219 ARG A N 1
ATOM 1723 C CA . ARG A 1 219 ? 11.231 -11.793 -15.378 1.00 96.50 219 ARG A CA 1
ATOM 1724 C C . ARG A 1 219 ? 12.140 -11.018 -14.425 1.00 96.50 219 ARG A C 1
ATOM 1726 O O . ARG A 1 219 ? 12.089 -11.279 -13.223 1.00 96.50 219 ARG A O 1
ATOM 1733 N N . HIS A 1 220 ? 12.991 -10.125 -14.930 1.00 97.06 220 HIS A N 1
ATOM 1734 C CA . HIS A 1 220 ? 14.059 -9.489 -14.155 1.00 97.06 220 HIS A CA 1
ATOM 1735 C C . HIS A 1 220 ? 13.784 -7.991 -13.929 1.00 97.06 220 HIS A C 1
ATOM 1737 O O . HIS A 1 220 ? 14.024 -7.189 -14.830 1.00 97.06 220 HIS A O 1
ATOM 1743 N N . PRO A 1 221 ? 13.368 -7.581 -12.707 1.00 96.19 221 PRO A N 1
ATOM 1744 C CA . PRO A 1 221 ? 12.996 -6.198 -12.398 1.00 96.19 221 PRO A CA 1
ATOM 1745 C C . PRO A 1 221 ? 14.038 -5.150 -12.789 1.00 96.19 221 PRO A C 1
ATOM 1747 O O . PRO A 1 221 ? 13.669 -4.079 -13.249 1.00 96.19 221 PRO A O 1
ATOM 1750 N N . LEU A 1 222 ? 15.328 -5.478 -12.657 1.00 94.44 222 LEU A N 1
ATOM 1751 C CA . LEU A 1 222 ? 16.426 -4.561 -12.956 1.00 94.44 222 LEU A CA 1
ATOM 1752 C C . LEU A 1 222 ? 16.412 -4.054 -14.408 1.00 94.44 222 LEU A C 1
ATOM 1754 O O . LEU A 1 222 ? 16.762 -2.905 -14.644 1.00 94.44 222 LEU A O 1
ATOM 1758 N N . LEU A 1 223 ? 15.971 -4.874 -15.369 1.00 95.44 223 LEU A N 1
ATOM 1759 C CA . LEU A 1 223 ? 15.894 -4.481 -16.784 1.00 95.44 223 LEU A CA 1
ATOM 1760 C C . LEU A 1 223 ? 14.698 -3.587 -17.108 1.00 95.44 223 LEU A C 1
ATOM 1762 O O . LEU A 1 223 ? 14.647 -2.983 -18.172 1.00 95.44 223 LEU A O 1
ATOM 1766 N N . ARG A 1 224 ? 13.746 -3.503 -16.182 1.00 96.81 224 ARG A N 1
ATOM 1767 C CA . ARG A 1 224 ? 12.581 -2.618 -16.232 1.00 96.81 224 ARG A CA 1
ATOM 1768 C C . ARG A 1 224 ? 12.673 -1.516 -15.171 1.00 96.81 224 ARG A C 1
ATOM 1770 O O . ARG A 1 224 ? 11.660 -0.926 -14.802 1.00 96.81 224 ARG A O 1
ATOM 1777 N N . THR A 1 225 ? 13.881 -1.242 -14.673 1.00 96.62 225 THR A N 1
ATOM 1778 C CA . THR A 1 225 ? 14.161 -0.150 -13.738 1.00 96.62 225 THR A CA 1
ATOM 1779 C C . THR A 1 225 ? 14.666 1.068 -14.493 1.00 96.62 225 THR A C 1
ATOM 1781 O O . THR A 1 225 ? 15.601 0.983 -15.285 1.00 96.62 225 THR A O 1
ATOM 1784 N N . ARG A 1 226 ? 14.096 2.230 -14.180 1.00 95.00 226 ARG A N 1
ATOM 1785 C CA . ARG A 1 226 ? 14.598 3.536 -14.616 1.00 95.00 226 ARG A CA 1
ATOM 1786 C C . ARG A 1 226 ? 14.972 4.392 -13.417 1.00 95.00 226 ARG A C 1
ATOM 1788 O O . ARG A 1 226 ? 14.433 4.203 -12.329 1.00 95.00 226 ARG A O 1
ATOM 1795 N N . PHE A 1 227 ? 15.845 5.368 -13.621 1.00 95.75 227 PHE A N 1
ATOM 1796 C CA . PHE A 1 227 ? 16.176 6.349 -12.592 1.00 95.75 227 PHE A CA 1
ATOM 1797 C C . PHE A 1 227 ? 15.330 7.607 -12.779 1.00 95.75 227 PHE A C 1
ATOM 1799 O O . PHE A 1 227 ? 15.188 8.108 -13.891 1.00 95.75 227 PHE A O 1
ATOM 1806 N N . LEU A 1 228 ? 14.767 8.122 -11.692 1.00 96.31 228 LEU A N 1
ATOM 1807 C CA . LEU A 1 228 ? 14.110 9.421 -11.630 1.00 96.31 228 LEU A CA 1
ATOM 1808 C C . LEU A 1 228 ? 14.957 10.319 -10.729 1.00 96.31 228 LEU A C 1
ATOM 1810 O O . LEU A 1 228 ? 15.102 10.044 -9.545 1.00 96.31 228 LEU A O 1
ATOM 1814 N N . TRP A 1 229 ? 15.550 11.365 -11.294 1.00 93.81 229 TRP A N 1
ATOM 1815 C CA . TRP A 1 229 ? 16.461 12.263 -10.568 1.00 93.81 229 TRP A CA 1
ATOM 1816 C C . TRP A 1 229 ? 16.121 13.740 -10.756 1.00 93.81 229 TRP A C 1
ATOM 1818 O O . TRP A 1 229 ? 16.410 14.566 -9.896 1.00 93.81 229 TRP A O 1
ATOM 1828 N N . SER A 1 230 ? 15.514 14.089 -11.891 1.00 89.25 230 SER A N 1
ATOM 1829 C CA . SER A 1 230 ? 15.141 15.466 -12.187 1.00 89.25 230 SER A CA 1
ATOM 1830 C C . SER A 1 230 ? 14.014 15.910 -11.257 1.00 89.25 230 SER A C 1
ATOM 1832 O O . SER A 1 230 ? 13.035 15.185 -11.087 1.00 89.25 230 SER A O 1
ATOM 1834 N N . GLN A 1 231 ? 14.147 17.107 -10.678 1.00 89.56 231 GLN A N 1
ATOM 1835 C CA . GLN A 1 231 ? 13.161 17.724 -9.774 1.00 89.56 231 GLN A CA 1
ATOM 1836 C C . GLN A 1 231 ? 12.937 16.978 -8.442 1.00 89.56 231 GLN A C 1
ATOM 1838 O O . GLN A 1 231 ? 11.952 17.232 -7.744 1.00 89.56 231 GLN A O 1
ATOM 1843 N N . LEU A 1 232 ? 13.869 16.100 -8.061 1.00 90.56 232 LEU A N 1
ATOM 1844 C CA . LEU A 1 232 ? 13.898 15.425 -6.765 1.00 90.56 232 LEU A CA 1
ATOM 1845 C C . LEU A 1 232 ? 15.153 15.816 -5.981 1.00 90.56 232 LEU A C 1
ATOM 1847 O O . LEU A 1 232 ? 16.197 16.092 -6.566 1.00 90.56 232 LEU A O 1
ATOM 1851 N N . GLU A 1 233 ? 15.045 15.841 -4.652 1.00 87.12 233 GLU A N 1
ATOM 1852 C CA . GLU A 1 233 ? 16.198 16.072 -3.770 1.00 87.12 233 GLU A CA 1
ATOM 1853 C C . GLU A 1 233 ? 17.126 14.856 -3.753 1.00 87.12 233 GLU A C 1
ATOM 1855 O O . GLU A 1 233 ? 18.347 14.990 -3.827 1.00 87.12 233 GLU A O 1
ATOM 1860 N N . THR A 1 234 ? 16.535 13.663 -3.715 1.00 89.75 234 THR A N 1
ATOM 1861 C CA . THR A 1 234 ? 17.232 12.384 -3.804 1.00 89.75 234 THR A CA 1
ATOM 1862 C C . THR A 1 234 ? 16.761 11.630 -5.049 1.00 89.75 234 THR A C 1
ATOM 1864 O O . THR A 1 234 ? 15.558 11.555 -5.313 1.00 89.75 234 THR A O 1
ATOM 1867 N N . PRO A 1 235 ? 17.682 11.086 -5.867 1.00 95.25 235 PRO A N 1
ATOM 1868 C CA . PRO A 1 235 ? 17.293 10.264 -6.999 1.00 95.25 235 PRO A CA 1
ATOM 1869 C C . PRO A 1 235 ? 16.660 8.957 -6.512 1.00 95.25 235 PRO A C 1
ATOM 1871 O O . PRO A 1 235 ? 17.018 8.426 -5.457 1.00 95.25 235 PRO A O 1
ATOM 1874 N N . LEU A 1 236 ? 15.757 8.413 -7.323 1.00 97.69 236 LEU A N 1
ATOM 1875 C CA . LEU A 1 236 ? 15.024 7.184 -7.042 1.00 97.69 236 LEU A CA 1
ATOM 1876 C C . LEU A 1 236 ? 15.127 6.203 -8.210 1.00 97.69 236 LEU A C 1
ATOM 1878 O O . LEU A 1 236 ? 15.163 6.586 -9.378 1.00 97.69 236 LEU A O 1
ATOM 1882 N N . GLN A 1 237 ? 15.132 4.918 -7.884 1.00 98.06 237 GLN A N 1
ATOM 1883 C CA . GLN A 1 237 ? 14.873 3.826 -8.809 1.00 98.06 237 GLN A CA 1
ATOM 1884 C C . GLN A 1 237 ? 13.364 3.632 -8.907 1.00 98.06 237 GLN A C 1
ATOM 1886 O O . GLN A 1 237 ? 12.698 3.470 -7.889 1.00 98.06 237 GLN A O 1
ATOM 1891 N N . ILE A 1 238 ? 12.834 3.620 -10.125 1.00 97.94 238 ILE A N 1
ATOM 1892 C CA . ILE A 1 238 ? 11.436 3.320 -10.421 1.00 97.94 238 ILE A CA 1
ATOM 1893 C C . ILE A 1 238 ? 11.409 1.997 -11.173 1.00 97.94 238 ILE A C 1
ATOM 1895 O O . ILE A 1 238 ? 11.849 1.922 -12.321 1.00 97.94 238 ILE A O 1
ATOM 1899 N N . VAL A 1 239 ? 10.891 0.956 -10.532 1.00 98.00 239 VAL A N 1
ATOM 1900 C CA . VAL A 1 239 ? 10.745 -0.364 -11.146 1.00 98.00 239 VAL A CA 1
ATOM 1901 C C . VAL A 1 239 ? 9.398 -0.421 -11.854 1.00 98.00 239 VAL A C 1
ATOM 1903 O O . VAL A 1 239 ? 8.361 -0.302 -11.209 1.00 98.00 239 VAL A O 1
ATOM 1906 N N . GLN A 1 240 ? 9.371 -0.626 -13.167 1.00 97.62 240 GLN A N 1
ATOM 1907 C CA . GLN A 1 240 ? 8.138 -0.620 -13.962 1.00 97.62 240 GLN A CA 1
ATOM 1908 C C . GLN A 1 240 ? 7.517 -2.011 -14.043 1.00 97.62 240 GLN A C 1
ATOM 1910 O O . GLN A 1 240 ? 8.244 -2.935 -14.360 1.00 97.62 240 GLN A O 1
ATOM 1915 N N . ARG A 1 241 ? 6.210 -2.198 -13.817 1.00 96.19 241 ARG A N 1
ATOM 1916 C CA . ARG A 1 241 ? 5.506 -3.496 -13.890 1.00 96.19 241 ARG A CA 1
ATOM 1917 C C . ARG A 1 241 ? 5.683 -4.162 -15.249 1.00 96.19 241 ARG A C 1
ATOM 1919 O O . ARG A 1 241 ? 5.948 -5.358 -15.290 1.00 96.19 241 ARG A O 1
ATOM 1926 N N . ALA A 1 242 ? 5.557 -3.383 -16.316 1.00 95.31 242 ALA A N 1
ATOM 1927 C CA . ALA A 1 242 ? 5.744 -3.818 -17.689 1.00 95.31 242 ALA A CA 1
ATOM 1928 C C . ALA A 1 242 ? 6.600 -2.808 -18.464 1.00 95.31 242 ALA A C 1
ATOM 1930 O O . ALA A 1 242 ? 6.520 -1.593 -18.237 1.00 95.31 242 ALA A O 1
ATOM 1931 N N . LEU A 1 243 ? 7.409 -3.331 -19.381 1.00 95.25 243 LEU A N 1
ATOM 1932 C CA . LEU A 1 243 ? 8.231 -2.573 -20.313 1.00 95.25 243 LEU A CA 1
ATOM 1933 C C . LEU A 1 243 ? 8.294 -3.357 -21.622 1.00 95.25 243 LEU A C 1
ATOM 1935 O O . LEU A 1 243 ? 8.697 -4.518 -21.610 1.00 95.25 243 LEU A O 1
ATOM 1939 N N . ASP A 1 244 ? 7.956 -2.715 -22.734 1.00 94.75 244 ASP A N 1
ATOM 1940 C CA . ASP A 1 244 ? 8.291 -3.250 -24.051 1.00 94.75 244 ASP A CA 1
ATOM 1941 C C . ASP A 1 244 ? 9.804 -3.106 -24.238 1.00 94.75 244 ASP A C 1
ATOM 1943 O O . ASP A 1 244 ? 10.335 -1.992 -24.207 1.00 94.75 244 ASP A O 1
ATOM 1947 N N . PHE A 1 245 ? 10.514 -4.232 -24.348 1.00 93.75 245 PHE A N 1
ATOM 1948 C CA . PHE A 1 245 ? 11.970 -4.223 -24.406 1.00 93.75 245 PHE A CA 1
ATOM 1949 C C . PHE A 1 245 ? 12.428 -3.462 -25.659 1.00 93.75 245 PHE A C 1
ATOM 1951 O O . PHE A 1 245 ? 12.033 -3.833 -26.770 1.00 93.75 245 PHE A O 1
ATOM 1958 N N . PRO A 1 246 ? 13.247 -2.403 -25.513 1.00 93.38 246 PRO A N 1
ATOM 1959 C CA . PRO A 1 246 ? 13.670 -1.604 -26.650 1.00 93.38 246 PRO A CA 1
ATOM 1960 C C . PRO A 1 246 ? 14.527 -2.462 -27.581 1.00 93.38 246 PRO A C 1
ATOM 1962 O O . PRO A 1 246 ? 15.545 -3.022 -27.177 1.00 93.38 246 PRO A O 1
ATOM 1965 N N . TRP A 1 247 ? 14.099 -2.568 -28.835 1.00 93.94 247 TRP A N 1
ATOM 1966 C CA . TRP A 1 247 ? 14.787 -3.340 -29.859 1.00 93.94 247 TRP A CA 1
ATOM 1967 C C . TRP A 1 247 ? 14.974 -2.497 -31.113 1.00 93.94 247 TRP A C 1
ATOM 1969 O O . TRP A 1 247 ? 14.007 -1.964 -31.656 1.00 93.94 247 TRP A O 1
ATOM 1979 N N . GLU A 1 248 ? 16.204 -2.453 -31.616 1.00 94.50 248 GLU A N 1
ATOM 1980 C CA . GLU A 1 248 ? 16.538 -1.865 -32.908 1.00 94.50 248 GLU A CA 1
ATOM 1981 C C . GLU A 1 248 ? 17.163 -2.936 -33.806 1.00 94.50 248 GLU A C 1
ATOM 1983 O O . GLU A 1 248 ? 18.033 -3.701 -33.389 1.00 94.50 248 GLU A O 1
ATOM 1988 N N . GLU A 1 249 ? 16.681 -3.024 -35.043 1.00 92.69 249 GLU A N 1
ATOM 1989 C CA . GLU A 1 249 ? 17.173 -3.964 -36.045 1.00 92.69 249 GLU A CA 1
ATOM 1990 C C . GLU A 1 249 ? 17.826 -3.181 -37.177 1.00 92.69 249 GLU A C 1
ATOM 1992 O O . GLU A 1 249 ? 17.161 -2.424 -37.882 1.00 92.69 249 GLU A O 1
ATOM 1997 N N . LEU A 1 250 ? 19.135 -3.367 -37.339 1.00 91.88 250 LEU A N 1
ATOM 1998 C CA . LEU A 1 250 ? 19.912 -2.727 -38.391 1.00 91.88 250 LEU A CA 1
ATOM 1999 C C . LEU A 1 250 ? 20.425 -3.789 -39.362 1.00 91.88 250 LEU A C 1
ATOM 2001 O O . LEU A 1 250 ? 21.152 -4.699 -38.963 1.00 91.88 250 LEU A O 1
ATOM 2005 N N . ASP A 1 251 ? 20.086 -3.646 -40.641 1.00 89.06 251 ASP A N 1
ATOM 2006 C CA . ASP A 1 251 ? 20.549 -4.531 -41.708 1.00 89.06 251 ASP A CA 1
ATOM 2007 C C . ASP A 1 251 ? 21.697 -3.884 -42.489 1.00 89.06 251 ASP A C 1
ATOM 2009 O O . ASP A 1 251 ? 21.542 -2.834 -43.115 1.00 89.06 251 ASP A O 1
ATOM 2013 N N . TRP A 1 252 ? 22.868 -4.516 -42.425 1.00 89.31 252 TRP A N 1
ATOM 2014 C CA . TRP A 1 252 ? 24.104 -4.031 -43.040 1.00 89.31 252 TRP A CA 1
ATOM 2015 C C . TRP A 1 252 ? 24.550 -4.899 -44.224 1.00 89.31 252 TRP A C 1
ATOM 2017 O O . TRP A 1 252 ? 25.647 -4.690 -44.734 1.00 89.31 252 TRP A O 1
ATOM 2027 N N . ARG A 1 253 ? 23.727 -5.854 -44.686 1.00 87.25 253 ARG A N 1
ATOM 2028 C CA . ARG A 1 253 ? 24.095 -6.797 -45.763 1.00 87.25 253 ARG A CA 1
ATOM 2029 C C . ARG A 1 253 ? 24.492 -6.112 -47.073 1.00 87.25 253 ARG A C 1
ATOM 2031 O O . ARG A 1 253 ? 25.368 -6.614 -47.768 1.00 87.25 253 ARG A O 1
ATOM 2038 N N . ASP A 1 254 ? 23.900 -4.953 -47.360 1.00 87.94 254 ASP A N 1
ATOM 2039 C CA . ASP A 1 254 ? 24.161 -4.178 -48.580 1.00 87.94 254 ASP A CA 1
ATOM 2040 C C . ASP A 1 254 ? 25.162 -3.027 -48.371 1.00 87.94 254 ASP A C 1
ATOM 2042 O O . ASP A 1 254 ? 25.355 -2.193 -49.260 1.00 87.94 254 ASP A O 1
ATOM 2046 N N . ARG A 1 255 ? 25.805 -2.940 -47.197 1.00 84.00 255 ARG A N 1
ATOM 2047 C CA . ARG A 1 255 ? 26.811 -1.908 -46.925 1.00 84.00 255 ARG A CA 1
ATOM 2048 C C . ARG A 1 255 ? 28.216 -2.431 -47.233 1.00 84.00 255 ARG A C 1
ATOM 2050 O O . ARG A 1 255 ? 28.596 -3.476 -46.706 1.00 84.00 255 ARG A O 1
ATOM 2057 N N . PRO A 1 256 ? 29.016 -1.712 -48.043 1.00 74.88 256 PRO A N 1
ATOM 2058 C CA . PRO A 1 256 ? 30.421 -2.049 -48.201 1.00 74.88 256 PRO A CA 1
ATOM 2059 C C . PRO A 1 256 ? 31.120 -1.906 -46.846 1.00 74.88 256 PRO A C 1
ATOM 2061 O O . PRO A 1 256 ? 30.980 -0.884 -46.173 1.00 74.88 256 PRO A O 1
ATOM 2064 N N . VAL A 1 257 ? 31.864 -2.936 -46.444 1.00 75.56 257 VAL A N 1
ATOM 2065 C CA . VAL A 1 257 ? 32.758 -2.858 -45.286 1.00 75.56 257 VAL A CA 1
ATOM 2066 C C . VAL A 1 257 ? 33.949 -2.002 -45.709 1.00 75.56 257 VAL A C 1
ATOM 2068 O O . VAL A 1 257 ? 34.871 -2.489 -46.356 1.00 75.56 257 VAL A O 1
ATOM 2071 N N . THR A 1 258 ? 33.891 -0.701 -45.441 1.00 63.03 258 THR A N 1
ATOM 2072 C CA . THR A 1 258 ? 35.080 0.158 -45.476 1.00 63.03 258 THR A CA 1
ATOM 2073 C C . THR A 1 258 ? 35.880 -0.083 -44.202 1.00 63.03 258 THR A C 1
ATOM 2075 O O . THR A 1 258 ? 35.337 0.114 -43.114 1.00 63.03 258 THR A O 1
ATOM 2078 N N . GLU A 1 259 ? 37.122 -0.549 -44.365 1.00 44.41 259 GLU A N 1
ATOM 2079 C CA . GLU A 1 259 ? 38.153 -0.583 -43.312 1.00 44.41 259 GLU A CA 1
ATOM 2080 C C . GLU A 1 259 ? 38.464 0.814 -42.761 1.00 44.41 259 GLU A C 1
ATOM 2082 O O . GLU A 1 259 ? 38.440 1.790 -43.552 1.00 44.41 259 GLU A O 1
#

Radius of gyration: 28.97 Å; chains: 1; bounding box: 67×47×89 Å

pLDDT: mean 88.06, std 10.94, range [40.19, 98.06]

Secondary structure (DSSP, 8-state):
---SSHHHHHHHHHHHHHHTSGGGGHHHHHHHHHSSPPPP---SEEEEEEEEGGGTSPP-SS---SS-------TT---SSSEEEEEEEETTEEEEEEEE-TTTS-HHHHHHHHHHHHHHHHHHHHHHHH--SPPP-GGGGGGG---HHHHHHHHHHHHHHHHHTEEEEEEPPHHHHHHHHHHHH-TT--TT---------S---HHHHHHHHHHHHHH-GGGGEEEE-TT-SS-EEEEES-----------TTS----